Protein AF-A0A3L8C1H1-F1 (afdb_monomer)

Foldseek 3Di:
DFWDKDWDAQDDDPNDTQRIAIFTADPVRHGQPLLNVVSVVCSVPQKFWDWDFDDDPVRPDTDIDTDIDHHDPVLSVLLSVLLRVVQRVQVVCCVPPVDHHSSPVQVDALVRVQCCLQPVVLVVDLAPVSSVSSQVSVQRSQSVCVVVVNHPHRPHDHDPVSSVSSVVSHPPDPPDDDDDPVVVVVVD

Sequence (188 aa):
MAAHVKKLSNFKYNGHLFTTLWVILDESRSPPILPLLYTSFLSRYGVVYESKELSISDGRNRIHSLEARDISDSTIRAYVYNLSKFLNYLEECKKNHNTVGMHSSSTCSEQFVNRYLNTVLANELDSSTSLEAHCAALSAYFNWLEYMEITPKLNLRIYRTTRQLMFSKSQKQHYIQYVSRYWRLELL

pLDDT: mean 87.89, std 11.78, range [48.75, 97.62]

Solvent-accessible surface area (backbone atoms only — not comparable to full-atom values): 10937 Å² total; per-residue (Å²): 141,64,56,44,81,43,83,38,69,69,41,73,56,98,91,44,77,31,69,58,36,60,40,54,19,41,87,86,68,48,56,32,62,67,64,44,52,49,34,50,47,36,53,74,67,32,51,43,35,44,84,43,80,45,81,46,94,81,79,78,60,76,47,79,45,76,44,81,40,81,54,51,73,70,52,51,51,51,29,52,54,41,42,45,55,53,37,31,50,28,40,52,43,20,74,76,67,74,47,71,33,45,76,47,59,78,76,62,48,52,68,56,56,35,43,42,54,48,52,54,49,54,66,76,48,66,46,56,70,58,54,51,50,37,50,51,26,48,41,30,53,44,38,43,33,30,75,70,72,74,36,78,81,58,87,72,65,81,45,71,69,42,52,51,52,31,54,75,59,34,81,72,77,79,80,78,81,76,80,52,79,71,66,63,66,76,78,113

Radius of gyration: 20.1 Å; Cα contacts (8 Å, |Δi|>4): 249; chains: 1; bounding box: 46×46×67 Å

Secondary structure (DSSP, 8-state):
---EEEEEEEEEETTEEEEEEEEEE-TTSPPPHHHHHHHHHHHHH-EEEEEEEEE-TTSS-EEEEEEEEE--HHHHHHHHHHHHHHHHHHHHHHHHH----GGGGGG--HHHHHHIIIIIIHHH-S-HHHHHHHHHHHHHHHHHHHHTTSS--------HHHHHHHHHH--------PPPTTTTSS--

Mean predicted aligned error: 7.77 Å

Nearest PDB structures (foldseek):
  5fdo-assembly4_D  TM=3.150E-01  e=4.592E+00  Homo sapiens
  8dh1-assembly2_E  TM=2.876E-01  e=4.329E+00  Escherichia phage T7
  6zoj-assembly1_V  TM=3.206E-01  e=7.808E+00  Homo sapiens
  8dh5-assembly2_E  TM=2.374E-01  e=5.814E+00  Escherichia phage T7

Structure (mmCIF, N/CA/C/O backbone):
data_AF-A0A3L8C1H1-F1
#
_entry.id   AF-A0A3L8C1H1-F1
#
loop_
_atom_site.group_PDB
_atom_site.id
_atom_site.type_symbol
_atom_site.label_atom_id
_atom_site.label_alt_id
_atom_site.label_comp_id
_atom_site.label_asym_id
_atom_site.label_entity_id
_atom_site.label_seq_id
_atom_site.pdbx_PDB_ins_code
_atom_site.Cartn_x
_atom_site.Cartn_y
_atom_site.Cartn_z
_atom_site.occupancy
_atom_site.B_iso_or_equiv
_atom_site.auth_seq_id
_atom_site.auth_comp_id
_atom_site.auth_asym_id
_atom_site.auth_atom_id
_atom_site.pdbx_PDB_model_num
ATOM 1 N N . MET A 1 1 ? 5.185 11.194 -15.457 1.00 52.53 1 MET A N 1
ATOM 2 C CA . MET A 1 1 ? 3.734 11.408 -15.670 1.00 52.53 1 MET A CA 1
ATOM 3 C C . MET A 1 1 ? 3.027 10.320 -14.874 1.00 52.53 1 MET A C 1
ATOM 5 O O . MET A 1 1 ? 3.543 9.209 -14.836 1.00 52.53 1 MET A O 1
ATOM 9 N N . ALA A 1 2 ? 2.032 10.701 -14.072 1.00 70.81 2 ALA A N 1
ATOM 10 C CA . ALA A 1 2 ? 1.639 9.976 -12.860 1.00 70.81 2 ALA A CA 1
ATOM 11 C C . ALA A 1 2 ? 0.171 9.533 -12.921 1.00 70.81 2 ALA A C 1
ATOM 13 O O . ALA A 1 2 ? -0.655 10.219 -13.514 1.00 70.81 2 ALA A O 1
ATOM 14 N N . ALA A 1 3 ? -0.152 8.412 -12.282 1.00 80.12 3 ALA A N 1
ATOM 15 C CA . ALA A 1 3 ? -1.516 7.985 -12.023 1.00 80.12 3 ALA A CA 1
ATOM 16 C C . ALA A 1 3 ? -2.280 9.046 -11.224 1.00 80.12 3 ALA A C 1
ATOM 18 O O . ALA A 1 3 ? -1.745 9.713 -10.330 1.00 80.12 3 ALA A O 1
ATOM 19 N N . HIS A 1 4 ? -3.566 9.157 -11.530 1.00 89.69 4 HIS A N 1
ATOM 20 C CA . HIS A 1 4 ? -4.468 10.131 -10.944 1.00 89.69 4 HIS A CA 1
ATOM 21 C C . HIS A 1 4 ? -5.554 9.431 -10.134 1.00 89.69 4 HIS A C 1
ATOM 23 O O . HIS A 1 4 ? -6.246 8.544 -10.631 1.00 89.69 4 HIS A O 1
ATOM 29 N N . VAL A 1 5 ? -5.742 9.864 -8.888 1.00 94.44 5 VAL A N 1
ATOM 30 C CA . VAL A 1 5 ? -6.852 9.399 -8.052 1.00 94.44 5 VAL A CA 1
ATOM 31 C C . VAL A 1 5 ? -8.065 10.295 -8.292 1.00 94.44 5 VAL A C 1
ATOM 33 O O . VAL A 1 5 ? -8.015 11.501 -8.048 1.00 94.44 5 VAL A O 1
ATOM 36 N N . LYS A 1 6 ? -9.171 9.706 -8.745 1.00 95.12 6 LYS A N 1
ATOM 37 C CA . LYS A 1 6 ? -10.449 10.383 -8.976 1.00 95.12 6 LYS A CA 1
ATOM 38 C C . LYS A 1 6 ? -11.487 9.911 -7.962 1.00 95.12 6 LYS A C 1
ATOM 40 O O . LYS A 1 6 ? -11.743 8.717 -7.838 1.00 95.12 6 LYS A O 1
ATOM 45 N N . LYS A 1 7 ? -12.119 10.860 -7.267 1.00 95.62 7 LYS A N 1
ATOM 46 C CA . LYS A 1 7 ? -13.292 10.596 -6.425 1.00 95.62 7 LYS A CA 1
ATOM 47 C C . LYS A 1 7 ? -14.551 10.588 -7.291 1.00 95.62 7 LYS A C 1
ATOM 49 O O . LYS A 1 7 ? -14.799 11.545 -8.021 1.00 95.62 7 LYS A O 1
ATOM 54 N N . LEU A 1 8 ? -15.350 9.539 -7.176 1.00 94.25 8 LEU A N 1
ATOM 55 C CA . LEU A 1 8 ? -16.690 9.436 -7.737 1.00 94.25 8 LEU A CA 1
ATOM 56 C C . LEU A 1 8 ? -17.687 9.414 -6.575 1.00 94.25 8 LEU A C 1
ATOM 58 O O . LEU A 1 8 ? -17.605 8.554 -5.700 1.00 94.25 8 LEU A O 1
ATOM 62 N N . SER A 1 9 ? -18.602 10.377 -6.553 1.00 93.06 9 SER A N 1
ATOM 63 C CA . SER A 1 9 ? -19.649 10.477 -5.530 1.00 93.06 9 SER A CA 1
ATOM 64 C C . SER A 1 9 ? -20.968 9.963 -6.097 1.00 93.06 9 SER A C 1
ATOM 66 O O . SER A 1 9 ? -21.298 10.294 -7.235 1.00 93.06 9 SER A O 1
ATOM 68 N N . ASN A 1 10 ? -21.729 9.205 -5.305 1.00 91.50 10 ASN A N 1
ATOM 69 C CA . ASN A 1 10 ? -23.042 8.663 -5.686 1.00 91.50 10 ASN A CA 1
ATOM 70 C C . ASN A 1 10 ? -23.023 7.905 -7.026 1.00 91.50 10 ASN A C 1
ATOM 72 O O . ASN A 1 10 ? -23.915 8.049 -7.863 1.00 91.50 10 ASN A O 1
ATOM 76 N N . PHE A 1 11 ? -21.975 7.113 -7.250 1.00 92.38 11 PHE A N 1
ATOM 77 C CA . PHE A 1 11 ? -21.801 6.361 -8.485 1.00 92.38 11 PHE A CA 1
ATOM 78 C C . PHE A 1 11 ? -22.700 5.122 -8.482 1.00 92.38 11 PHE A C 1
ATOM 80 O O . PHE A 1 11 ? -22.672 4.337 -7.536 1.00 92.38 11 PHE A O 1
ATOM 87 N N . LYS A 1 12 ? -23.489 4.934 -9.545 1.00 91.56 12 LYS A N 1
ATOM 88 C CA . LYS A 1 12 ? -24.378 3.779 -9.703 1.00 91.56 12 LYS A CA 1
ATOM 89 C C . LYS A 1 12 ? -23.915 2.909 -10.864 1.00 91.56 12 LYS A C 1
ATOM 91 O O . LYS A 1 12 ? -23.775 3.398 -11.981 1.00 91.56 12 LYS A O 1
ATOM 96 N N . TYR A 1 13 ? -23.735 1.618 -10.610 1.00 88.94 13 TYR A N 1
ATOM 97 C CA . TYR A 1 13 ? -23.360 0.640 -11.630 1.00 88.94 13 TYR A CA 1
ATOM 98 C C . TYR A 1 13 ? -24.028 -0.705 -11.353 1.00 88.94 13 TYR A C 1
ATOM 100 O O . TYR A 1 13 ? -23.982 -1.188 -10.225 1.00 88.94 13 TYR A O 1
ATOM 108 N N . ASN A 1 14 ? -24.674 -1.293 -12.365 1.00 88.12 14 ASN A N 1
ATOM 109 C CA . ASN A 1 14 ? -25.382 -2.580 -12.273 1.00 88.12 14 ASN A CA 1
ATOM 110 C C . ASN A 1 14 ? -26.266 -2.724 -11.017 1.00 88.12 14 ASN A C 1
ATOM 112 O O . ASN A 1 14 ? -26.252 -3.745 -10.340 1.00 88.12 14 ASN A O 1
ATOM 116 N N . GLY A 1 15 ? -27.013 -1.671 -10.669 1.00 87.38 15 GLY A N 1
ATOM 117 C CA . GLY A 1 15 ? -27.903 -1.664 -9.499 1.00 87.38 15 GLY A CA 1
ATOM 118 C C . GLY A 1 15 ? -27.217 -1.418 -8.149 1.00 87.38 15 GLY A C 1
ATOM 119 O O . GLY A 1 15 ? -27.911 -1.179 -7.166 1.00 87.38 15 GLY A O 1
ATOM 120 N N . HIS A 1 16 ? -25.886 -1.385 -8.091 1.00 87.19 16 HIS A N 1
ATOM 121 C CA . HIS A 1 16 ? -25.132 -1.040 -6.889 1.00 87.19 16 HIS A CA 1
ATOM 122 C C . HIS A 1 16 ? -24.884 0.465 -6.800 1.00 87.19 16 HIS A C 1
ATOM 124 O O . HIS A 1 16 ? -24.525 1.098 -7.795 1.00 87.19 16 HIS A O 1
ATOM 130 N N . LEU A 1 17 ? -25.065 1.025 -5.603 1.00 90.06 17 LEU A N 1
ATOM 131 C CA . LEU A 1 17 ? -24.754 2.415 -5.288 1.00 90.06 17 LEU A CA 1
A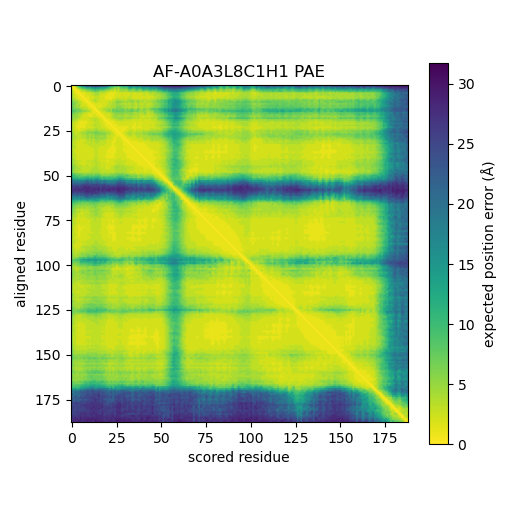TOM 132 C C . LEU A 1 17 ? -23.469 2.474 -4.463 1.00 90.06 17 LEU A C 1
ATOM 134 O O . LEU A 1 17 ? -23.391 1.887 -3.389 1.00 90.06 17 LEU A O 1
ATOM 138 N N . PHE A 1 18 ? -22.501 3.239 -4.949 1.00 90.19 18 PHE A N 1
ATOM 139 C CA . PHE A 1 18 ? -21.293 3.595 -4.225 1.00 90.19 18 PHE A CA 1
ATOM 140 C C . PHE A 1 18 ? -21.413 5.051 -3.779 1.00 90.19 18 PHE A C 1
ATOM 142 O O . PHE A 1 18 ? -21.386 5.969 -4.605 1.00 90.19 18 PHE A O 1
ATOM 149 N N . THR A 1 19 ? -21.555 5.275 -2.472 1.00 88.94 19 THR A N 1
ATOM 150 C CA . THR A 1 19 ? -21.630 6.628 -1.889 1.00 88.94 19 THR A CA 1
ATOM 151 C C . THR A 1 19 ? -20.362 7.418 -2.209 1.00 88.94 19 THR A C 1
ATOM 153 O O . THR A 1 19 ? -20.429 8.548 -2.693 1.00 88.94 19 THR A O 1
ATOM 156 N N . THR A 1 20 ? -19.200 6.794 -2.012 1.00 93.12 20 THR A N 1
ATOM 157 C CA . THR A 1 20 ? -17.892 7.304 -2.422 1.00 93.12 20 THR A CA 1
ATOM 158 C C . THR A 1 20 ? -17.039 6.168 -2.971 1.00 93.12 20 THR A C 1
ATOM 160 O O . THR A 1 20 ? -16.668 5.260 -2.233 1.00 93.12 20 THR A O 1
ATOM 163 N N . LEU A 1 21 ? -16.662 6.264 -4.244 1.00 94.75 21 LEU A N 1
ATOM 164 C CA . LEU A 1 21 ? -15.716 5.363 -4.897 1.00 94.75 21 LEU A CA 1
ATOM 165 C C . LEU A 1 21 ? -14.468 6.143 -5.310 1.00 94.75 21 LEU A C 1
ATOM 167 O O . LEU A 1 21 ? -14.554 7.157 -6.003 1.00 94.75 21 LEU A O 1
ATOM 171 N N . TRP A 1 22 ? -13.298 5.665 -4.902 1.00 95.56 22 TRP A N 1
ATOM 172 C CA . TRP A 1 22 ? -12.021 6.220 -5.340 1.00 95.56 22 TRP A CA 1
ATOM 173 C C . TRP A 1 22 ? -11.438 5.339 -6.443 1.00 95.56 22 TRP A C 1
ATOM 175 O O . TRP A 1 22 ? -11.285 4.132 -6.267 1.00 95.56 22 TRP A O 1
ATOM 185 N N . VAL A 1 23 ? -11.109 5.941 -7.581 1.00 95.62 23 VAL A N 1
ATOM 186 C CA . VAL A 1 23 ? -10.579 5.239 -8.754 1.00 95.62 23 VAL A CA 1
ATOM 187 C C . VAL A 1 23 ? -9.176 5.740 -9.047 1.00 95.62 23 VAL A C 1
ATOM 189 O O . VAL A 1 23 ? -8.954 6.948 -9.099 1.00 95.62 23 VAL A O 1
ATOM 192 N N . ILE A 1 24 ? -8.237 4.819 -9.252 1.00 96.19 24 ILE A N 1
ATOM 193 C CA . ILE A 1 24 ? -6.880 5.135 -9.702 1.00 96.19 24 ILE A CA 1
ATOM 194 C C . ILE A 1 24 ? -6.853 4.974 -11.221 1.00 96.19 24 ILE A C 1
ATOM 196 O O . ILE A 1 24 ? -7.227 3.921 -11.729 1.00 96.19 24 ILE A O 1
ATOM 200 N N . LEU A 1 25 ? -6.451 6.021 -11.933 1.00 95.00 25 LEU A N 1
ATOM 201 C CA . LEU A 1 25 ? -6.414 6.075 -13.392 1.00 95.00 25 LEU A CA 1
ATOM 202 C C . LEU A 1 25 ? -4.978 6.232 -13.874 1.00 95.00 25 LEU A C 1
ATOM 204 O O . LEU A 1 25 ? -4.217 6.998 -13.283 1.00 95.00 25 LEU A O 1
ATOM 208 N N . ASP A 1 26 ? -4.634 5.556 -14.963 1.00 91.44 26 ASP A N 1
ATOM 209 C CA . ASP A 1 26 ? -3.385 5.786 -15.677 1.00 91.44 26 ASP A CA 1
ATOM 210 C C . ASP A 1 26 ? -3.424 7.074 -16.526 1.00 91.44 26 ASP A C 1
ATOM 212 O O . ASP A 1 26 ? -4.389 7.847 -16.515 1.00 91.44 26 ASP A O 1
ATOM 216 N N . GLU A 1 27 ? -2.357 7.308 -17.291 1.00 87.19 27 GLU A N 1
ATOM 217 C CA . GLU A 1 27 ? -2.228 8.462 -18.191 1.00 87.19 27 GLU A CA 1
ATOM 218 C C . GLU A 1 27 ? -3.286 8.481 -19.304 1.00 87.19 27 GLU A C 1
ATOM 220 O O . GLU A 1 27 ? -3.724 9.550 -19.727 1.00 87.19 27 GLU A O 1
ATOM 225 N N . SER A 1 28 ? -3.745 7.306 -19.737 1.00 88.88 28 SER A N 1
ATOM 226 C CA . SER A 1 28 ? -4.798 7.142 -20.744 1.00 88.88 28 SER A CA 1
ATOM 227 C C . SER A 1 28 ? -6.204 7.221 -20.138 1.00 88.88 28 SER A C 1
ATOM 229 O O . SER A 1 28 ? -7.189 6.949 -20.823 1.00 88.88 28 SER A O 1
ATOM 231 N N . ARG A 1 29 ? -6.321 7.605 -18.857 1.00 89.12 29 ARG A N 1
ATOM 232 C CA . ARG A 1 29 ? -7.567 7.599 -18.074 1.00 89.12 29 ARG A CA 1
ATOM 233 C C . ARG A 1 29 ? -8.203 6.209 -17.970 1.00 89.12 29 ARG A C 1
ATOM 235 O O . ARG A 1 29 ? -9.409 6.102 -17.747 1.00 89.12 29 ARG A O 1
ATOM 242 N N . SER A 1 30 ? -7.395 5.163 -18.102 1.00 91.44 30 SER A N 1
ATOM 243 C CA . SER A 1 30 ? -7.796 3.775 -17.938 1.00 91.44 30 SER A CA 1
ATOM 244 C C . SER A 1 30 ? -7.435 3.297 -16.529 1.00 91.44 30 SER A C 1
ATOM 246 O O . SER A 1 30 ? -6.290 3.455 -16.094 1.00 91.44 30 SER A O 1
ATOM 248 N N . PRO A 1 31 ? -8.386 2.746 -15.761 1.00 93.50 31 PRO A N 1
ATOM 249 C CA . PRO A 1 31 ? -8.080 2.183 -14.457 1.00 93.50 31 PRO A CA 1
ATOM 250 C C . PRO A 1 31 ? -7.403 0.807 -14.584 1.00 93.50 31 PRO A C 1
ATOM 252 O O . PRO A 1 31 ? -7.913 -0.057 -15.302 1.00 93.50 31 PRO A O 1
ATOM 255 N N . PRO A 1 32 ? -6.318 0.539 -13.837 1.00 93.88 32 PRO A N 1
ATOM 256 C CA . PRO A 1 32 ? -5.806 -0.817 -13.675 1.00 93.88 32 PRO A CA 1
ATOM 257 C C . PRO A 1 32 ? -6.857 -1.724 -13.033 1.00 93.88 32 PRO A C 1
ATOM 259 O O . PRO A 1 32 ? -7.411 -1.389 -11.985 1.00 93.88 32 PRO A O 1
ATOM 262 N N . ILE A 1 33 ? -7.113 -2.885 -13.642 1.00 94.75 33 ILE A N 1
ATOM 263 C CA . ILE A 1 33 ? -8.245 -3.754 -13.278 1.00 94.75 33 ILE A CA 1
ATOM 264 C C . ILE A 1 33 ? -8.171 -4.202 -11.813 1.00 94.75 33 ILE A C 1
ATOM 266 O O . ILE A 1 33 ? -9.137 -4.033 -11.075 1.00 94.75 33 ILE A O 1
ATOM 270 N N . LEU A 1 34 ? -7.032 -4.739 -11.366 1.00 95.94 34 LEU A N 1
ATOM 271 C CA . LEU A 1 34 ? -6.899 -5.258 -9.998 1.00 95.94 34 LEU A CA 1
ATOM 272 C C . LEU A 1 34 ? -6.995 -4.152 -8.932 1.00 95.94 34 LEU A C 1
ATOM 274 O O . LEU A 1 34 ? -7.805 -4.295 -8.015 1.00 95.94 34 LEU A O 1
ATOM 278 N N . PRO A 1 35 ? -6.288 -3.011 -9.061 1.00 96.50 35 PRO A N 1
ATOM 279 C CA . PRO A 1 35 ? -6.526 -1.855 -8.204 1.00 96.50 35 PRO A CA 1
ATOM 280 C C . PRO A 1 35 ? -7.976 -1.362 -8.212 1.00 96.50 35 PRO A C 1
ATOM 282 O O . PRO A 1 35 ? -8.495 -1.042 -7.149 1.00 96.50 35 PRO A O 1
ATOM 285 N N . LEU A 1 36 ? -8.656 -1.327 -9.364 1.00 95.88 36 LEU A N 1
ATOM 286 C CA . LEU A 1 36 ? -10.063 -0.919 -9.445 1.00 95.88 36 LEU A CA 1
ATOM 287 C C . LEU A 1 36 ? -10.987 -1.876 -8.687 1.00 95.88 36 LEU A C 1
ATOM 289 O O . LEU A 1 36 ? -11.886 -1.430 -7.972 1.00 95.88 36 LEU A O 1
ATOM 293 N N . LEU A 1 37 ? -10.781 -3.184 -8.842 1.00 96.31 37 LEU A N 1
ATOM 294 C CA . LEU A 1 37 ? -11.541 -4.198 -8.117 1.00 96.31 37 LEU A CA 1
ATOM 295 C C . LEU A 1 37 ? -11.312 -4.068 -6.610 1.00 96.31 37 LEU A C 1
ATOM 297 O O . LEU A 1 37 ? -12.278 -4.081 -5.848 1.00 96.31 37 LEU A O 1
ATOM 301 N N . TYR A 1 38 ? -10.067 -3.844 -6.190 1.00 97.12 38 TYR A N 1
ATOM 302 C CA . TYR A 1 38 ? -9.731 -3.598 -4.793 1.00 97.12 38 TYR A CA 1
ATOM 303 C C . TYR A 1 38 ? -10.404 -2.335 -4.244 1.00 97.12 38 TYR A C 1
ATOM 305 O O . TYR A 1 38 ? -11.063 -2.393 -3.208 1.00 97.12 38 TYR A O 1
ATOM 313 N N . THR A 1 39 ? -10.312 -1.188 -4.927 1.00 96.31 39 THR A N 1
ATOM 314 C CA . THR A 1 39 ? -10.943 0.043 -4.422 1.00 96.31 39 THR A CA 1
ATOM 315 C C . THR A 1 39 ? -12.469 -0.040 -4.420 1.00 96.31 39 THR A C 1
ATOM 317 O O . THR A 1 39 ? -13.110 0.524 -3.531 1.00 96.31 39 THR A O 1
ATOM 320 N N . SER A 1 40 ? -13.056 -0.788 -5.358 1.00 95.31 40 SER A N 1
ATOM 321 C CA . SER A 1 40 ? -14.490 -1.095 -5.375 1.00 95.31 40 SER A CA 1
ATOM 322 C C . SER A 1 40 ? -14.889 -2.005 -4.213 1.00 95.31 40 SER A C 1
ATOM 324 O O . SER A 1 40 ? -15.919 -1.773 -3.582 1.00 95.31 40 SER A O 1
ATOM 326 N N . PHE A 1 41 ? -14.062 -3.004 -3.890 1.00 95.62 41 PHE A N 1
ATOM 327 C CA . PHE A 1 41 ? -14.243 -3.869 -2.725 1.00 95.62 41 PHE A CA 1
ATOM 328 C C . PHE A 1 41 ? -14.196 -3.059 -1.422 1.00 95.62 41 PHE A C 1
ATOM 330 O O . PHE A 1 41 ? -15.129 -3.143 -0.625 1.00 95.62 41 PHE A O 1
ATOM 337 N N . LEU A 1 42 ? -13.182 -2.203 -1.248 1.00 95.25 42 LEU A N 1
ATOM 338 C CA . LEU A 1 42 ? -13.074 -1.315 -0.086 1.00 95.25 42 LEU A CA 1
ATOM 339 C C . LEU A 1 42 ? -14.292 -0.401 0.052 1.00 95.25 42 LEU A C 1
ATOM 341 O O . LEU A 1 42 ? -14.843 -0.271 1.137 1.00 95.25 42 LEU A O 1
ATOM 345 N N . SER A 1 43 ? -14.721 0.221 -1.048 1.00 93.31 43 SER A N 1
ATOM 346 C CA . SER A 1 43 ? -15.869 1.135 -1.064 1.00 93.31 43 SER A CA 1
ATOM 347 C C . SER A 1 43 ? -17.186 0.432 -0.717 1.00 93.31 43 SER A C 1
ATOM 349 O O . SER A 1 43 ? -18.066 1.036 -0.110 1.00 93.31 43 SER A O 1
ATOM 351 N N . ARG A 1 44 ? -17.327 -0.844 -1.092 1.00 92.50 44 ARG A N 1
ATOM 352 C CA . ARG A 1 44 ? -18.550 -1.618 -0.863 1.00 92.50 44 ARG A CA 1
ATOM 353 C C . ARG A 1 44 ? -18.635 -2.214 0.537 1.00 92.50 44 ARG A C 1
ATOM 355 O O . ARG A 1 44 ? -19.722 -2.231 1.103 1.00 92.50 44 ARG A O 1
ATOM 362 N N . TYR A 1 45 ? -17.530 -2.752 1.044 1.00 93.81 45 TYR A N 1
ATOM 363 C CA . TYR A 1 45 ? -17.535 -3.538 2.278 1.00 93.81 45 TYR A CA 1
ATOM 364 C C . TYR A 1 45 ? -16.870 -2.827 3.453 1.00 93.81 45 TYR A C 1
ATOM 366 O O . TYR A 1 45 ? -17.200 -3.136 4.587 1.00 93.81 45 TYR A O 1
ATOM 374 N N . GLY A 1 46 ? -15.949 -1.891 3.210 1.00 94.31 46 GLY A N 1
ATOM 375 C CA . GLY A 1 46 ? -15.207 -1.229 4.284 1.00 94.31 46 GLY A CA 1
ATOM 376 C C . GLY A 1 46 ? -14.270 -2.163 5.056 1.00 94.31 46 GLY A C 1
ATOM 377 O O . GLY A 1 46 ? -13.915 -1.860 6.188 1.00 94.31 46 GLY A O 1
ATOM 378 N N . VAL A 1 47 ? -13.860 -3.285 4.456 1.00 95.56 47 VAL A N 1
ATOM 379 C CA . VAL A 1 47 ? -13.080 -4.350 5.105 1.00 95.56 47 VAL A CA 1
ATOM 380 C C . VAL A 1 47 ? -11.719 -4.518 4.433 1.00 95.56 47 VAL A C 1
ATOM 382 O O . VAL A 1 47 ? -11.595 -4.390 3.215 1.00 95.56 47 VAL A O 1
ATOM 385 N N . VAL A 1 48 ? -10.698 -4.853 5.222 1.00 96.06 48 VAL A N 1
ATOM 386 C CA . VAL A 1 48 ? -9.378 -5.307 4.755 1.00 96.06 48 VAL A CA 1
ATOM 387 C C . VAL A 1 48 ? -9.004 -6.634 5.397 1.00 96.06 48 VAL A C 1
ATOM 389 O O . VAL A 1 48 ? -9.495 -6.956 6.474 1.00 96.06 48 VAL A O 1
ATOM 392 N N . TYR A 1 49 ? -8.112 -7.384 4.752 1.00 94.12 49 TYR A N 1
ATOM 393 C CA . TYR A 1 49 ? -7.607 -8.646 5.287 1.00 94.12 49 TYR A CA 1
ATOM 394 C C . TYR A 1 49 ? -6.234 -8.463 5.930 1.00 94.12 49 TYR A C 1
ATOM 396 O O . TYR A 1 49 ? -5.320 -7.891 5.329 1.00 94.12 49 TYR A O 1
ATOM 404 N N . GLU A 1 50 ? -6.078 -8.976 7.146 1.00 90.69 50 GLU A N 1
ATOM 405 C CA . GLU A 1 50 ? -4.805 -9.040 7.860 1.00 90.69 50 GLU A CA 1
ATOM 406 C C . GLU A 1 50 ? -4.369 -10.496 8.029 1.00 90.69 50 GLU A C 1
ATOM 408 O O . GLU A 1 50 ? -5.169 -11.365 8.367 1.00 90.69 50 GLU A O 1
ATOM 413 N N . SER A 1 51 ? -3.084 -10.768 7.800 1.00 85.75 51 SER A N 1
ATOM 414 C CA . SER A 1 51 ? -2.526 -12.099 8.025 1.00 85.75 51 SER A CA 1
ATOM 415 C C . SER A 1 51 ? -2.197 -12.279 9.504 1.00 85.75 51 SER A C 1
ATOM 417 O O . SER A 1 51 ? -1.349 -11.560 10.038 1.00 85.75 51 SER A O 1
ATOM 419 N N . LYS A 1 52 ? -2.827 -13.260 10.155 1.00 83.00 52 LYS A N 1
ATOM 420 C CA . LYS A 1 52 ? -2.470 -13.701 11.507 1.00 83.00 52 LYS A CA 1
ATOM 421 C C . LYS A 1 52 ? -1.805 -15.071 11.474 1.00 83.00 52 LYS A C 1
ATOM 423 O O . LYS A 1 52 ? -2.257 -15.991 10.789 1.00 83.00 52 LYS A O 1
ATOM 428 N N . GLU A 1 53 ? -0.708 -15.193 12.218 1.00 76.75 53 GLU A N 1
ATOM 429 C CA . GLU A 1 53 ? -0.081 -16.481 12.510 1.00 76.75 53 GLU A CA 1
ATOM 430 C C . GLU A 1 53 ? -0.809 -17.121 13.689 1.00 76.75 53 GLU A C 1
ATOM 432 O O . GLU A 1 53 ? -0.779 -16.600 14.803 1.00 76.75 53 GLU A O 1
ATOM 437 N N . LEU A 1 54 ? -1.458 -18.257 13.446 1.00 68.94 54 LEU A N 1
ATOM 438 C CA . LEU A 1 54 ? -1.998 -19.093 14.506 1.00 68.94 54 LEU A CA 1
ATOM 439 C C . LEU A 1 54 ? -0.885 -20.034 14.971 1.00 68.94 54 LEU A C 1
ATOM 441 O O . LEU A 1 54 ? -0.414 -20.893 14.218 1.00 68.94 54 LEU A O 1
ATOM 445 N N . SER A 1 55 ? -0.443 -19.864 16.216 1.00 57.91 55 SER A N 1
ATOM 446 C CA . SER A 1 55 ? 0.444 -20.820 16.873 1.00 57.91 55 SER A CA 1
ATOM 447 C C . SER A 1 55 ? -0.387 -21.994 17.381 1.00 57.91 55 SER A C 1
ATOM 449 O O . SER A 1 55 ? -1.089 -21.871 18.384 1.00 57.91 55 SER A O 1
ATOM 451 N N . ILE A 1 56 ? -0.313 -23.136 16.701 1.00 58.56 56 ILE A N 1
ATOM 452 C CA . ILE A 1 56 ? -0.833 -24.394 17.245 1.00 58.56 56 ILE A CA 1
ATOM 453 C C . ILE A 1 56 ? 0.141 -24.878 18.327 1.00 58.56 56 ILE A C 1
ATOM 455 O O . ILE A 1 56 ? 1.359 -24.802 18.144 1.00 58.56 56 ILE A O 1
ATOM 459 N N . SER A 1 57 ? -0.390 -25.378 19.447 1.00 58.34 57 SER A N 1
ATOM 460 C CA . SER A 1 57 ? 0.378 -25.786 20.636 1.00 58.34 57 SER A CA 1
ATOM 461 C C . SER A 1 57 ? 1.448 -26.860 20.382 1.00 58.34 57 SER A C 1
ATOM 463 O O . SER A 1 57 ? 2.329 -27.024 21.216 1.00 58.34 57 SER A O 1
ATOM 465 N N . ASP A 1 58 ? 1.426 -27.537 19.228 1.00 57.06 58 ASP A N 1
ATOM 466 C CA . ASP A 1 58 ? 2.399 -28.570 18.832 1.00 57.06 58 ASP A CA 1
ATOM 467 C C . ASP A 1 58 ? 3.632 -28.049 18.067 1.00 57.06 58 ASP A C 1
ATOM 469 O O . ASP A 1 58 ? 4.443 -28.821 17.552 1.00 57.06 58 ASP A O 1
ATOM 473 N N . GLY A 1 59 ? 3.828 -26.729 17.996 1.00 53.59 59 GLY A N 1
ATOM 474 C CA . GLY A 1 59 ? 5.133 -26.103 17.736 1.00 53.59 59 GLY A CA 1
ATOM 475 C C . GLY A 1 59 ? 5.746 -26.271 16.336 1.00 53.59 59 GLY A C 1
ATOM 476 O O . GLY A 1 59 ? 6.731 -25.597 16.040 1.00 53.59 59 GLY A O 1
ATOM 477 N N . ARG A 1 60 ? 5.191 -27.117 15.456 1.00 55.94 60 ARG A N 1
ATOM 478 C CA . ARG A 1 60 ? 5.766 -27.398 14.122 1.00 55.94 60 ARG A CA 1
ATOM 479 C C . ARG A 1 60 ? 4.982 -26.837 12.937 1.00 55.94 60 ARG A C 1
ATOM 481 O O . ARG A 1 60 ? 5.602 -26.561 11.916 1.00 55.94 60 ARG A O 1
ATOM 488 N N . ASN A 1 61 ? 3.680 -26.582 13.077 1.00 48.75 61 ASN A N 1
ATOM 489 C CA . ASN A 1 61 ? 2.855 -26.039 11.993 1.00 48.75 61 ASN A CA 1
ATOM 490 C C . ASN A 1 61 ? 2.327 -24.647 12.356 1.00 48.75 61 ASN A C 1
ATOM 492 O O . ASN A 1 61 ? 1.532 -24.495 13.283 1.00 48.75 61 ASN A O 1
ATOM 496 N N . ARG A 1 62 ? 2.771 -23.628 11.612 1.00 56.19 62 ARG A N 1
ATOM 497 C CA . ARG A 1 62 ? 2.187 -22.282 11.642 1.00 56.19 62 ARG A CA 1
ATOM 498 C C . ARG A 1 62 ? 1.100 -22.232 10.578 1.00 56.19 62 ARG A C 1
ATOM 500 O O . ARG A 1 62 ? 1.410 -22.354 9.396 1.00 56.19 62 ARG A O 1
ATOM 507 N N . ILE A 1 63 ? -0.156 -22.086 10.989 1.00 63.53 63 ILE A N 1
ATOM 508 C CA . ILE A 1 63 ? -1.251 -21.846 10.045 1.00 63.53 63 ILE A CA 1
ATOM 509 C C . ILE A 1 63 ? -1.396 -20.336 9.887 1.00 63.53 63 ILE A C 1
ATOM 511 O O . ILE A 1 63 ? -1.495 -19.603 10.872 1.00 63.53 63 ILE A O 1
ATOM 515 N N . HIS A 1 64 ? -1.385 -19.872 8.642 1.00 69.38 64 HIS A N 1
ATOM 516 C CA . HIS A 1 64 ? -1.722 -18.495 8.315 1.00 69.38 64 HIS A CA 1
ATOM 517 C C . HIS A 1 64 ? -3.223 -18.407 8.062 1.00 69.38 64 HIS A C 1
ATOM 519 O O . HIS A 1 64 ? -3.766 -19.184 7.280 1.00 69.38 64 HIS A O 1
ATOM 525 N N . SER A 1 65 ? -3.883 -17.466 8.728 1.00 82.56 65 SER A N 1
ATOM 526 C CA . SER A 1 65 ? -5.281 -17.134 8.459 1.00 82.56 65 SER A CA 1
ATOM 527 C C . SER A 1 65 ? -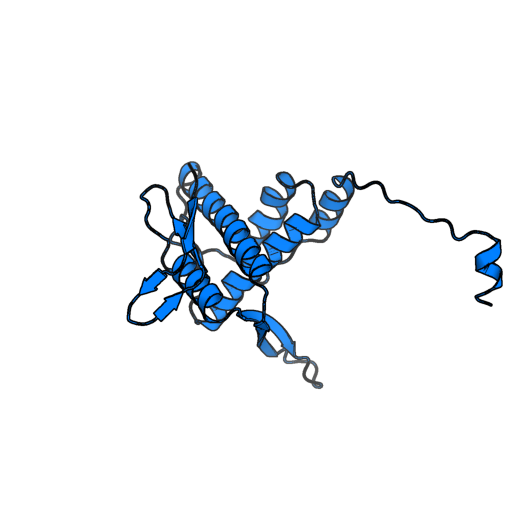5.385 -15.669 8.053 1.00 82.56 65 SER A C 1
ATOM 529 O O . SER A 1 65 ? -4.658 -14.820 8.578 1.00 82.56 65 SER A O 1
ATOM 531 N N . LEU A 1 66 ? -6.245 -15.390 7.073 1.00 88.19 66 LEU A N 1
ATOM 532 C CA . LEU A 1 66 ? -6.617 -14.033 6.697 1.00 88.19 66 LEU A CA 1
ATOM 533 C C . LEU A 1 66 ? -7.873 -13.661 7.472 1.00 88.19 66 LEU A C 1
ATOM 535 O O . LEU A 1 66 ? -8.930 -14.260 7.283 1.00 88.19 66 LEU A O 1
ATOM 539 N N . GLU A 1 67 ? -7.750 -12.671 8.345 1.00 91.69 67 GLU A N 1
ATOM 540 C CA . GLU A 1 67 ? -8.867 -12.168 9.130 1.00 91.69 67 GLU A CA 1
ATOM 541 C C . GLU A 1 67 ? -9.365 -10.846 8.555 1.00 91.69 67 GLU A C 1
ATOM 543 O O . GLU A 1 67 ? -8.584 -9.937 8.266 1.00 91.69 67 GLU A O 1
ATOM 548 N N . ALA A 1 68 ? -10.682 -10.753 8.389 1.00 93.50 68 ALA A N 1
ATOM 549 C CA . ALA A 1 68 ? -11.354 -9.532 7.983 1.00 93.50 68 ALA A CA 1
ATOM 550 C C . ALA A 1 68 ? -11.350 -8.513 9.132 1.00 93.50 68 ALA A C 1
ATOM 552 O O . ALA A 1 68 ? -11.673 -8.845 10.273 1.00 93.50 68 ALA A O 1
ATOM 553 N N . ARG A 1 69 ? -11.024 -7.261 8.815 1.00 95.06 69 ARG A N 1
ATOM 554 C CA . ARG A 1 69 ? -11.061 -6.131 9.742 1.00 95.06 69 ARG A CA 1
ATOM 555 C C . ARG A 1 69 ? -11.729 -4.925 9.096 1.00 95.06 69 ARG A C 1
ATOM 557 O O . ARG A 1 69 ? -11.317 -4.503 8.014 1.00 95.06 69 ARG A O 1
ATOM 564 N N . ASP A 1 70 ? -12.685 -4.329 9.797 1.00 96.06 70 ASP A N 1
ATOM 565 C CA . ASP A 1 70 ? -13.326 -3.084 9.375 1.00 96.06 70 ASP A CA 1
ATOM 566 C C . ASP A 1 70 ? -12.354 -1.898 9.411 1.00 96.06 70 ASP A C 1
ATOM 568 O O . ASP A 1 70 ? -11.472 -1.794 10.272 1.00 96.06 70 ASP A O 1
ATOM 572 N N . ILE A 1 71 ? -12.521 -0.977 8.465 1.00 95.75 71 ILE A N 1
ATOM 573 C CA . ILE A 1 71 ? -11.751 0.259 8.368 1.00 95.75 71 ILE A CA 1
ATOM 574 C C . ILE A 1 71 ? -12.655 1.463 8.102 1.00 95.75 71 ILE A C 1
ATOM 576 O O . ILE A 1 71 ? -13.714 1.364 7.494 1.00 95.75 71 ILE A O 1
ATOM 580 N N . SER A 1 72 ? -12.207 2.637 8.550 1.00 95.56 72 SER A N 1
ATOM 581 C CA . SER A 1 72 ? -12.943 3.889 8.347 1.00 95.56 72 SER A CA 1
ATOM 582 C C . SER A 1 72 ? -12.781 4.442 6.927 1.00 95.56 72 SER A C 1
ATOM 584 O O . SER A 1 72 ? -11.766 4.201 6.270 1.00 95.56 72 SER A O 1
ATOM 586 N N . ASP A 1 73 ? -13.694 5.317 6.499 1.00 93.62 73 ASP A N 1
ATOM 587 C CA . ASP A 1 73 ? -13.593 6.048 5.224 1.00 93.62 73 ASP A CA 1
ATOM 588 C C . ASP A 1 73 ? -12.281 6.830 5.074 1.00 93.62 73 ASP A C 1
ATOM 590 O O . ASP A 1 73 ? -11.716 6.941 3.980 1.00 93.62 73 ASP A O 1
ATOM 594 N N . SER A 1 74 ? -11.765 7.368 6.184 1.00 94.94 74 SER A N 1
ATOM 595 C CA . SER A 1 74 ? -10.482 8.075 6.186 1.00 94.94 74 SER A CA 1
ATOM 596 C C . SER A 1 74 ? -9.314 7.125 5.901 1.00 94.94 74 SER A C 1
ATOM 598 O O . SER A 1 74 ? -8.412 7.466 5.132 1.00 94.94 74 SER A O 1
ATOM 600 N N . THR A 1 75 ? -9.377 5.905 6.440 1.00 95.81 75 THR A N 1
ATOM 601 C CA . THR A 1 75 ? -8.421 4.825 6.185 1.00 95.81 75 THR A CA 1
ATOM 602 C C . THR A 1 75 ? -8.519 4.332 4.745 1.00 95.81 75 THR A C 1
ATOM 604 O O . THR A 1 75 ? -7.485 4.194 4.098 1.00 95.81 75 THR A O 1
ATOM 607 N N . ILE A 1 76 ? -9.734 4.151 4.208 1.00 96.12 76 ILE A N 1
ATOM 608 C CA . ILE A 1 76 ? -9.956 3.787 2.797 1.00 96.12 76 ILE A CA 1
ATOM 609 C C . ILE A 1 76 ? -9.270 4.809 1.895 1.00 96.12 76 ILE A C 1
ATOM 611 O O . ILE A 1 76 ? -8.469 4.446 1.033 1.00 96.12 76 ILE A O 1
ATOM 615 N N . ARG A 1 77 ? -9.529 6.103 2.124 1.00 96.25 77 ARG A N 1
ATOM 616 C CA . ARG A 1 77 ? -8.888 7.177 1.363 1.00 96.25 77 ARG A CA 1
ATOM 617 C C . ARG A 1 77 ? -7.366 7.072 1.461 1.00 96.25 77 ARG A C 1
ATOM 619 O O . ARG A 1 77 ? -6.704 7.054 0.427 1.00 96.25 77 ARG A O 1
ATOM 626 N N . ALA A 1 78 ? -6.810 6.973 2.668 1.00 96.69 78 ALA A N 1
ATOM 627 C CA . ALA A 1 78 ? -5.366 6.858 2.862 1.00 96.69 78 ALA A CA 1
ATOM 628 C C . ALA A 1 78 ? -4.774 5.659 2.103 1.00 96.69 78 ALA A C 1
ATOM 630 O O . ALA A 1 78 ? -3.763 5.806 1.419 1.00 96.69 78 ALA A O 1
ATOM 631 N N . TYR A 1 79 ? -5.431 4.498 2.147 1.00 97.62 79 TYR A N 1
ATOM 632 C CA . TYR A 1 79 ? -4.970 3.290 1.464 1.00 97.62 79 TYR A CA 1
ATOM 633 C C . TYR A 1 79 ? -4.967 3.457 -0.054 1.00 97.62 79 TYR A C 1
ATOM 635 O O . TYR A 1 79 ? -3.989 3.086 -0.698 1.00 97.62 79 TYR A O 1
ATOM 643 N N . VAL A 1 80 ? -6.000 4.078 -0.627 1.00 97.12 80 VAL A N 1
ATOM 644 C CA . VAL A 1 80 ? -6.064 4.336 -2.073 1.00 97.12 80 VAL A CA 1
ATOM 645 C C . VAL A 1 80 ? -4.962 5.293 -2.525 1.00 97.12 80 VAL A C 1
ATOM 647 O O . VAL A 1 80 ? -4.299 5.027 -3.528 1.00 97.12 80 VAL A O 1
ATOM 650 N N . TYR A 1 81 ? -4.714 6.380 -1.789 1.00 96.69 81 TYR A N 1
ATOM 651 C CA . TYR A 1 81 ? -3.623 7.302 -2.129 1.00 96.69 81 TYR A CA 1
ATOM 652 C C . TYR A 1 81 ? -2.250 6.635 -1.979 1.00 96.69 81 TYR A C 1
ATOM 654 O O . TYR A 1 81 ? -1.412 6.755 -2.875 1.00 96.69 81 TYR A O 1
ATOM 662 N N . ASN A 1 82 ? -2.033 5.869 -0.910 1.00 96.81 82 ASN A N 1
ATOM 663 C CA . ASN A 1 82 ? -0.781 5.147 -0.700 1.00 96.81 82 ASN A CA 1
ATOM 664 C C . ASN A 1 82 ? -0.531 4.089 -1.783 1.00 96.81 82 ASN A C 1
ATOM 666 O O . ASN A 1 82 ? 0.596 3.976 -2.269 1.00 96.81 82 ASN A O 1
ATOM 670 N N . LEU A 1 83 ? -1.577 3.372 -2.208 1.00 97.00 83 LEU A N 1
ATOM 671 C CA . LEU A 1 83 ? -1.521 2.440 -3.332 1.00 97.00 83 LEU A CA 1
ATOM 672 C C . LEU A 1 83 ? -1.216 3.175 -4.642 1.00 97.00 83 LEU A C 1
ATOM 674 O O . LEU A 1 83 ? -0.348 2.743 -5.392 1.00 97.00 83 LEU A O 1
ATOM 678 N N . SER A 1 84 ? -1.859 4.319 -4.898 1.00 96.44 84 SER A N 1
ATOM 679 C CA . SER A 1 84 ? -1.598 5.117 -6.104 1.00 96.44 84 SER A CA 1
ATOM 680 C C . SER A 1 84 ? -0.135 5.561 -6.209 1.00 96.44 84 SER A C 1
ATOM 682 O O . SER A 1 84 ? 0.439 5.504 -7.293 1.00 96.44 84 SER A O 1
ATOM 684 N N . LYS A 1 85 ? 0.512 5.903 -5.083 1.00 95.75 85 LYS A N 1
ATOM 685 C CA . LYS A 1 85 ? 1.942 6.246 -5.056 1.00 95.75 85 LYS A CA 1
ATOM 686 C C . LYS A 1 85 ? 2.830 5.064 -5.460 1.00 95.75 85 LYS A C 1
ATOM 688 O O . LYS A 1 85 ? 3.798 5.251 -6.191 1.00 95.75 85 LYS A O 1
ATOM 693 N N . PHE A 1 86 ? 2.488 3.850 -5.037 1.00 95.94 86 PHE A N 1
ATOM 694 C CA . PHE A 1 86 ? 3.191 2.644 -5.477 1.00 95.94 86 PHE A CA 1
ATOM 695 C C . PHE A 1 86 ? 2.955 2.341 -6.964 1.00 95.94 86 PHE A C 1
ATOM 697 O O . PHE A 1 86 ? 3.896 2.022 -7.684 1.00 95.94 86 PHE A O 1
ATOM 704 N N . LEU A 1 87 ? 1.725 2.500 -7.457 1.00 95.44 87 LEU A N 1
ATOM 705 C CA . LEU A 1 87 ? 1.420 2.318 -8.880 1.00 95.44 87 LEU A CA 1
ATOM 706 C C . LEU A 1 87 ? 2.163 3.334 -9.766 1.00 95.44 87 LEU A C 1
ATOM 708 O O . LEU A 1 87 ? 2.624 2.977 -10.848 1.00 95.44 87 LEU A O 1
ATOM 712 N N . ASN A 1 88 ? 2.358 4.565 -9.285 1.00 94.19 88 ASN A N 1
ATOM 713 C CA . ASN A 1 88 ? 3.207 5.558 -9.951 1.00 94.19 88 ASN A CA 1
ATOM 714 C C . ASN A 1 88 ? 4.651 5.093 -10.058 1.00 94.19 88 ASN A C 1
ATOM 716 O O . ASN A 1 88 ? 5.240 5.167 -11.133 1.00 94.19 88 ASN A O 1
ATOM 720 N N . TYR A 1 89 ? 5.191 4.564 -8.962 1.00 93.81 89 TYR A N 1
ATOM 721 C CA . TYR A 1 89 ? 6.535 4.009 -8.952 1.00 93.81 89 TYR A CA 1
ATOM 722 C C . TYR A 1 89 ? 6.693 2.862 -9.966 1.00 93.81 89 TYR A C 1
ATOM 724 O O . TYR A 1 89 ? 7.700 2.805 -10.667 1.00 93.81 89 TYR A O 1
ATOM 732 N N . LEU A 1 90 ? 5.685 1.993 -10.128 1.00 93.69 90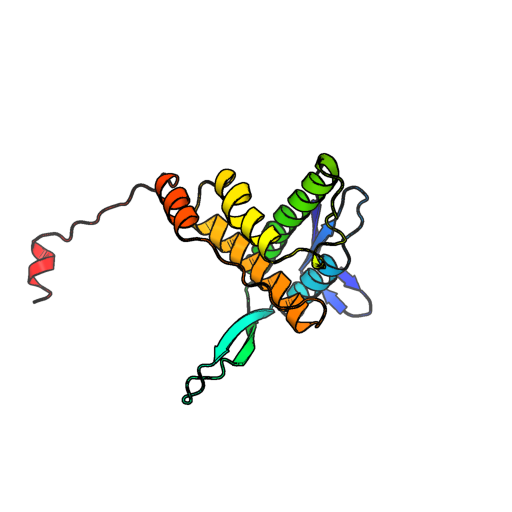 LEU A N 1
ATOM 733 C CA . LEU A 1 90 ? 5.713 0.947 -11.161 1.00 93.69 90 LEU A CA 1
ATOM 734 C C . LEU A 1 90 ? 5.798 1.517 -12.583 1.00 93.69 90 LEU A C 1
ATOM 736 O O . LEU A 1 90 ? 6.564 1.009 -13.401 1.00 93.69 90 LEU A O 1
ATOM 740 N N . GLU A 1 91 ? 5.054 2.580 -12.891 1.00 92.25 91 GLU A N 1
ATOM 741 C CA . GLU A 1 91 ? 5.168 3.233 -14.202 1.00 92.25 91 GLU A CA 1
ATOM 742 C C . GLU A 1 91 ? 6.517 3.928 -14.405 1.00 92.25 91 GLU A C 1
ATOM 744 O O . GLU A 1 91 ? 7.063 3.897 -15.507 1.00 92.25 91 GLU A O 1
ATOM 749 N N . GLU A 1 92 ? 7.094 4.525 -13.363 1.00 91.06 92 GLU A N 1
ATOM 750 C CA . GLU A 1 92 ? 8.447 5.086 -13.435 1.00 91.06 92 GLU A CA 1
ATOM 751 C C . GLU A 1 92 ? 9.492 3.996 -13.690 1.00 91.06 92 GLU A C 1
ATOM 753 O O . GLU A 1 92 ? 10.366 4.155 -14.547 1.00 91.06 92 GLU A O 1
ATOM 758 N N . CYS A 1 93 ? 9.374 2.847 -13.019 1.00 90.44 93 CYS A N 1
ATOM 759 C CA . CYS A 1 93 ? 10.220 1.689 -13.287 1.00 90.44 93 CYS A CA 1
ATOM 760 C C . CYS A 1 93 ? 10.075 1.201 -14.728 1.00 90.44 93 CYS A C 1
ATOM 762 O O . CYS A 1 93 ? 11.091 0.989 -15.389 1.00 90.44 93 CYS A O 1
ATOM 764 N N . LYS A 1 94 ? 8.843 1.095 -15.239 1.00 90.62 94 LYS A N 1
ATOM 765 C CA . LYS A 1 94 ? 8.575 0.717 -16.630 1.00 90.62 94 LYS A CA 1
ATOM 766 C C . LYS A 1 94 ? 9.247 1.667 -17.619 1.00 90.62 94 LYS A C 1
ATOM 768 O O . LYS A 1 94 ? 9.884 1.204 -18.558 1.00 90.62 94 LYS A O 1
ATOM 773 N N . LYS A 1 95 ? 9.160 2.980 -17.391 1.00 88.06 95 LYS A N 1
ATOM 774 C CA . LYS A 1 95 ? 9.788 3.990 -18.260 1.00 88.06 95 LYS A CA 1
ATOM 775 C C . LYS A 1 95 ? 11.313 3.911 -18.251 1.00 88.06 95 LYS A C 1
ATOM 777 O O . LYS A 1 95 ? 11.926 4.034 -19.305 1.00 88.06 95 LYS A O 1
ATOM 782 N N . ASN A 1 96 ? 11.912 3.681 -17.085 1.00 88.81 96 ASN A N 1
ATOM 783 C CA . ASN A 1 96 ? 13.366 3.727 -16.924 1.00 88.81 96 ASN A CA 1
ATOM 784 C C . ASN A 1 96 ? 14.064 2.389 -17.219 1.00 88.81 96 ASN A C 1
ATOM 786 O O . ASN A 1 96 ? 15.215 2.380 -17.641 1.00 88.81 96 ASN A O 1
ATOM 790 N N . HIS A 1 97 ? 13.391 1.261 -16.979 1.00 86.00 97 HIS A N 1
ATOM 791 C CA . HIS A 1 97 ? 13.999 -0.076 -16.991 1.00 86.00 97 HIS A CA 1
ATOM 792 C C . HIS A 1 97 ? 13.237 -1.088 -17.861 1.00 86.00 97 HIS A C 1
ATOM 794 O O . HIS A 1 97 ? 13.566 -2.272 -17.836 1.00 86.00 97 HIS A O 1
ATOM 800 N N . ASN A 1 98 ? 12.216 -0.651 -18.609 1.00 81.75 98 ASN A N 1
ATOM 801 C CA . ASN A 1 98 ? 11.365 -1.505 -19.447 1.00 81.75 98 ASN A CA 1
ATOM 802 C C . ASN A 1 98 ? 10.730 -2.689 -18.684 1.00 81.75 98 ASN A C 1
ATOM 804 O O . ASN A 1 98 ? 10.603 -3.799 -19.199 1.00 81.75 98 ASN A O 1
ATOM 808 N N . THR A 1 99 ? 10.368 -2.463 -17.420 1.00 84.88 99 THR A N 1
ATOM 809 C CA . THR A 1 99 ? 9.704 -3.450 -16.559 1.00 84.88 99 THR A CA 1
ATOM 810 C C . THR A 1 99 ? 8.180 -3.410 -16.699 1.00 84.88 99 THR A C 1
ATOM 812 O O . THR A 1 99 ? 7.609 -2.544 -17.361 1.00 84.88 99 THR A O 1
ATOM 815 N N . VAL A 1 100 ? 7.499 -4.330 -16.015 1.00 81.69 100 VAL A N 1
ATOM 816 C CA . VAL A 1 100 ? 6.043 -4.300 -15.821 1.00 81.69 100 VAL A CA 1
ATOM 817 C C . VAL A 1 100 ? 5.578 -2.985 -15.177 1.00 81.69 100 VAL A C 1
ATOM 819 O O . VAL A 1 100 ? 6.231 -2.466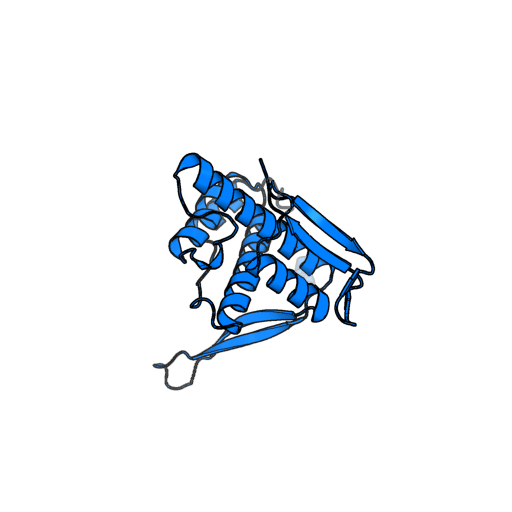 -14.273 1.00 81.69 100 VAL A O 1
ATOM 822 N N . GLY A 1 101 ? 4.456 -2.451 -15.673 1.00 88.00 101 GLY A N 1
ATOM 823 C CA . GLY A 1 101 ? 3.836 -1.205 -15.203 1.00 88.00 101 GLY A CA 1
ATOM 824 C C . GLY A 1 101 ? 2.696 -1.429 -14.205 1.00 88.00 101 GLY A C 1
ATOM 825 O O . GLY A 1 101 ? 2.495 -2.534 -13.698 1.00 88.00 101 GLY A O 1
ATOM 826 N N . MET A 1 102 ? 1.896 -0.392 -13.952 1.00 90.69 102 MET A N 1
ATOM 827 C CA . MET A 1 102 ? 0.847 -0.407 -12.921 1.00 90.69 102 MET A CA 1
ATOM 828 C C . MET A 1 102 ? -0.257 -1.449 -13.165 1.00 90.69 102 MET A C 1
ATOM 830 O O . MET A 1 102 ? -0.828 -1.991 -12.216 1.00 90.69 102 MET A O 1
ATOM 834 N N . HIS A 1 103 ? -0.534 -1.765 -14.435 1.00 90.25 103 HIS A N 1
ATOM 835 C CA . HIS A 1 103 ? -1.522 -2.773 -14.847 1.00 90.25 103 HIS A CA 1
ATOM 836 C C . HIS A 1 103 ? -1.112 -4.204 -14.481 1.00 90.25 103 HIS A C 1
ATOM 838 O O . HIS A 1 103 ? -1.963 -5.084 -14.401 1.00 90.25 103 HIS A O 1
ATOM 844 N N . SER A 1 104 ? 0.169 -4.421 -14.187 1.00 89.75 104 SER A N 1
ATOM 845 C CA . SER A 1 104 ? 0.738 -5.712 -13.792 1.00 89.75 104 SER A CA 1
ATOM 846 C C . SER A 1 104 ? 1.174 -5.711 -12.322 1.00 89.75 104 SER A C 1
ATOM 848 O O . SER A 1 104 ? 2.093 -6.422 -11.934 1.00 89.75 104 SER A O 1
ATOM 850 N N . SER A 1 105 ? 0.522 -4.912 -11.473 1.00 91.00 105 SER A N 1
ATOM 851 C CA . SER A 1 105 ? 0.873 -4.803 -10.048 1.00 91.00 105 SER A CA 1
ATOM 852 C C . SER A 1 105 ? 0.849 -6.137 -9.281 1.00 91.00 105 SER A C 1
ATOM 854 O O . SER A 1 105 ? 1.615 -6.288 -8.332 1.00 91.00 105 SER A O 1
ATOM 856 N N . SER A 1 106 ? 0.050 -7.124 -9.703 1.00 91.94 106 SER A N 1
ATOM 857 C CA . SER A 1 106 ? 0.017 -8.469 -9.105 1.00 91.94 106 SER A CA 1
ATOM 858 C C . SER A 1 106 ? 1.279 -9.296 -9.349 1.00 91.94 106 SER A C 1
ATOM 860 O O . SER A 1 106 ? 1.579 -10.191 -8.570 1.00 91.94 106 SER A O 1
ATOM 862 N N . THR A 1 107 ? 2.059 -9.010 -10.392 1.00 91.81 107 THR A N 1
ATOM 863 C CA . THR A 1 107 ? 3.269 -9.791 -10.697 1.00 91.81 107 THR A CA 1
ATOM 864 C C . THR A 1 107 ? 4.481 -9.347 -9.874 1.00 91.81 107 THR A C 1
ATOM 866 O O . THR A 1 107 ? 5.590 -9.832 -10.092 1.00 91.81 107 THR A O 1
ATOM 869 N N . CYS A 1 108 ? 4.311 -8.386 -8.963 1.00 92.56 108 CYS A N 1
ATOM 870 C CA . CYS A 1 108 ? 5.396 -7.873 -8.137 1.00 92.56 108 CYS A CA 1
ATOM 871 C C . CYS A 1 108 ? 5.840 -8.916 -7.105 1.00 92.56 108 CYS A C 1
ATOM 873 O O . CYS A 1 108 ? 5.028 -9.449 -6.354 1.00 92.56 108 CYS A O 1
ATOM 875 N N . SER A 1 109 ? 7.148 -9.166 -7.023 1.00 93.56 109 SER A N 1
ATOM 876 C CA . SER A 1 109 ? 7.711 -10.062 -6.011 1.00 93.56 109 SER A CA 1
ATOM 877 C C . SER A 1 109 ? 7.800 -9.390 -4.639 1.00 93.56 109 SER A C 1
ATOM 879 O O . SER A 1 109 ? 7.947 -8.169 -4.534 1.00 93.56 109 SER A O 1
ATOM 881 N N . GLU A 1 110 ? 7.810 -10.198 -3.573 1.00 95.31 110 GLU A N 1
ATOM 882 C CA . GLU A 1 110 ? 8.017 -9.720 -2.196 1.00 95.31 110 GLU A CA 1
ATOM 883 C C . GLU A 1 110 ? 9.282 -8.853 -2.091 1.00 95.31 110 GLU A C 1
ATOM 885 O O . GLU A 1 110 ? 9.269 -7.778 -1.490 1.00 95.31 110 GLU A O 1
ATOM 890 N N . GLN A 1 111 ? 10.374 -9.292 -2.726 1.00 95.06 111 GLN A N 1
ATOM 891 C CA . GLN A 1 111 ? 11.646 -8.575 -2.730 1.00 95.06 111 GLN A CA 1
ATOM 892 C C . GLN A 1 111 ? 11.523 -7.196 -3.388 1.00 95.06 111 GLN A C 1
ATOM 894 O O . GLN A 1 111 ? 12.093 -6.227 -2.885 1.00 95.06 111 GLN A O 1
ATOM 899 N N . PHE A 1 112 ? 10.780 -7.093 -4.493 1.00 95.00 112 PHE A N 1
ATOM 900 C CA . PHE A 1 112 ? 10.580 -5.833 -5.199 1.00 95.00 112 PHE A CA 1
ATOM 901 C C . PHE A 1 112 ? 9.797 -4.833 -4.342 1.00 95.00 112 PHE A C 1
ATOM 903 O O . PHE A 1 112 ? 10.243 -3.701 -4.147 1.00 95.00 112 PHE A O 1
ATOM 910 N N . VAL A 1 113 ? 8.670 -5.259 -3.766 1.00 96.19 113 VAL A N 1
ATOM 911 C CA . VAL A 1 113 ? 7.821 -4.381 -2.945 1.00 96.19 113 VAL A CA 1
ATOM 912 C C . VAL A 1 113 ? 8.539 -3.975 -1.654 1.00 96.19 113 VAL A C 1
ATOM 914 O O . VAL A 1 113 ? 8.534 -2.800 -1.284 1.00 96.19 113 VAL A O 1
ATOM 917 N N . ASN A 1 114 ? 9.243 -4.905 -1.000 1.00 97.12 114 ASN A N 1
ATOM 918 C CA . ASN A 1 114 ? 10.056 -4.578 0.170 1.00 97.12 114 ASN A CA 1
ATOM 919 C C . ASN A 1 114 ? 11.218 -3.640 -0.178 1.00 97.12 114 ASN A C 1
ATOM 921 O O . ASN A 1 114 ? 11.534 -2.761 0.625 1.00 97.12 114 ASN A O 1
ATOM 925 N N . ARG A 1 115 ? 11.844 -3.768 -1.357 1.00 96.12 115 ARG A N 1
ATOM 926 C CA . ARG A 1 115 ? 12.856 -2.807 -1.819 1.00 96.12 115 ARG A CA 1
ATOM 927 C C . ARG A 1 115 ? 12.242 -1.422 -2.000 1.00 96.12 115 ARG A C 1
ATOM 929 O O . ARG A 1 115 ? 12.818 -0.459 -1.497 1.00 96.12 115 ARG A O 1
ATOM 936 N N . TYR A 1 116 ? 11.085 -1.318 -2.653 1.00 95.94 116 TYR A N 1
ATOM 937 C CA . TYR A 1 116 ? 10.365 -0.051 -2.799 1.00 95.94 116 TYR A CA 1
ATOM 938 C C . TYR A 1 116 ? 10.122 0.616 -1.438 1.00 95.94 116 TYR A C 1
ATOM 940 O O . TYR A 1 116 ? 10.562 1.745 -1.229 1.00 95.94 116 TYR A O 1
ATOM 948 N N . LEU A 1 117 ? 9.520 -0.106 -0.486 1.00 96.88 117 LEU A N 1
ATOM 949 C CA . LEU A 1 117 ? 9.236 0.408 0.857 1.00 96.88 117 LEU A CA 1
ATOM 950 C C . LEU A 1 117 ? 10.513 0.844 1.590 1.00 96.88 117 LEU A C 1
ATOM 952 O O . LEU A 1 117 ? 10.593 1.953 2.112 1.00 96.88 117 LEU A O 1
ATOM 956 N N . ASN A 1 118 ? 11.524 -0.025 1.631 1.00 96.88 118 ASN A N 1
ATOM 957 C CA . ASN A 1 118 ? 12.665 0.149 2.529 1.00 96.88 118 ASN A CA 1
ATOM 958 C C . ASN A 1 118 ? 13.786 1.034 1.979 1.00 96.88 118 ASN A C 1
ATOM 960 O O . ASN A 1 118 ? 14.630 1.469 2.762 1.00 96.88 118 ASN A O 1
ATOM 964 N N . THR A 1 119 ? 13.817 1.276 0.665 1.00 94.69 119 THR A N 1
ATOM 965 C CA . THR A 1 119 ? 14.878 2.064 0.020 1.00 94.69 119 THR A CA 1
ATOM 966 C C . THR A 1 119 ? 14.336 3.292 -0.693 1.00 94.69 119 THR A C 1
ATOM 968 O O . THR A 1 119 ? 14.767 4.397 -0.389 1.00 94.69 119 THR A O 1
ATOM 971 N N . VAL A 1 120 ? 13.381 3.131 -1.607 1.00 94.94 120 VAL A N 1
ATOM 972 C CA . VAL A 1 120 ? 12.877 4.246 -2.420 1.00 94.94 120 VAL A CA 1
ATOM 973 C C . VAL A 1 120 ? 11.997 5.145 -1.563 1.00 94.94 120 VAL A C 1
ATOM 975 O O . VAL A 1 120 ? 12.320 6.304 -1.321 1.00 94.94 120 VAL A O 1
ATOM 978 N N . LEU A 1 121 ? 10.935 4.576 -0.998 1.00 94.56 121 LEU A N 1
ATOM 979 C CA . LEU A 1 121 ? 9.945 5.333 -0.251 1.00 94.56 121 LEU A CA 1
ATOM 980 C C . LEU A 1 121 ? 10.510 5.904 1.061 1.00 94.56 121 LEU A C 1
ATOM 982 O O . LEU A 1 121 ? 10.204 7.037 1.420 1.00 94.56 121 LEU A O 1
ATOM 986 N N . ALA A 1 122 ? 11.379 5.161 1.750 1.00 93.50 122 ALA A N 1
ATOM 987 C CA . ALA A 1 122 ? 12.079 5.643 2.945 1.00 93.50 122 ALA A CA 1
ATOM 988 C C . ALA A 1 122 ? 13.068 6.796 2.667 1.00 93.50 122 ALA A C 1
ATOM 990 O O . ALA A 1 122 ? 13.460 7.528 3.580 1.00 93.50 122 ALA A O 1
ATOM 991 N N . ASN A 1 123 ? 13.502 6.968 1.417 1.00 91.94 123 ASN A N 1
ATOM 992 C CA . ASN A 1 123 ? 14.321 8.112 1.034 1.00 91.94 123 ASN A CA 1
ATOM 993 C C . ASN A 1 123 ? 13.491 9.347 0.689 1.00 91.94 123 ASN A C 1
ATOM 995 O O . ASN A 1 123 ? 13.958 10.451 0.946 1.00 91.94 123 ASN A O 1
ATOM 999 N N . GLU A 1 124 ? 12.275 9.158 0.183 1.00 91.50 124 GLU A N 1
ATOM 1000 C CA . GLU A 1 124 ? 11.351 10.239 -0.174 1.00 91.50 124 GLU A CA 1
ATOM 1001 C C . GLU A 1 124 ? 10.539 10.799 1.000 1.00 91.50 124 G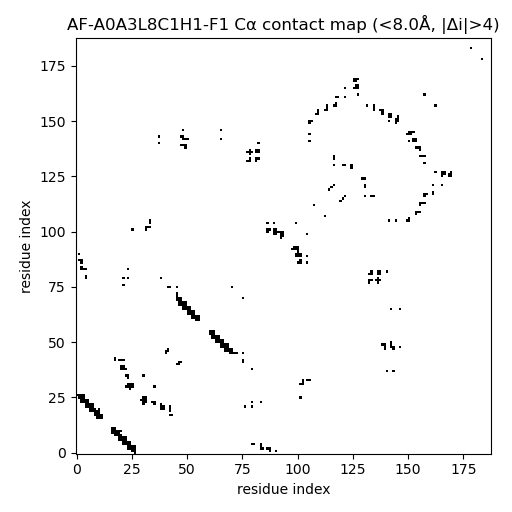LU A C 1
ATOM 1003 O O . GLU A 1 124 ? 10.034 11.914 0.912 1.00 91.50 124 GLU A O 1
ATOM 1008 N N . LEU A 1 125 ? 10.316 10.008 2.052 1.00 91.19 125 LEU A N 1
ATOM 1009 C CA . LEU A 1 125 ? 9.474 10.394 3.185 1.00 91.19 125 LEU A CA 1
ATOM 1010 C C . LEU A 1 125 ? 10.297 10.935 4.360 1.00 91.19 125 LEU A C 1
ATOM 1012 O O . LEU A 1 125 ? 11.371 10.425 4.669 1.00 91.19 125 LEU A O 1
ATOM 1016 N N . ASP A 1 126 ? 9.697 11.871 5.100 1.00 86.25 126 ASP A N 1
ATOM 1017 C CA . ASP A 1 126 ? 10.283 12.462 6.317 1.00 86.25 126 ASP A CA 1
ATOM 1018 C C . ASP A 1 126 ? 9.709 11.887 7.625 1.00 86.25 126 ASP A C 1
ATOM 1020 O O . ASP A 1 126 ? 10.169 12.203 8.724 1.00 86.25 126 ASP A O 1
ATOM 1024 N N . SER A 1 127 ? 8.675 11.041 7.540 1.00 88.31 127 SER A N 1
ATOM 1025 C CA . SER A 1 12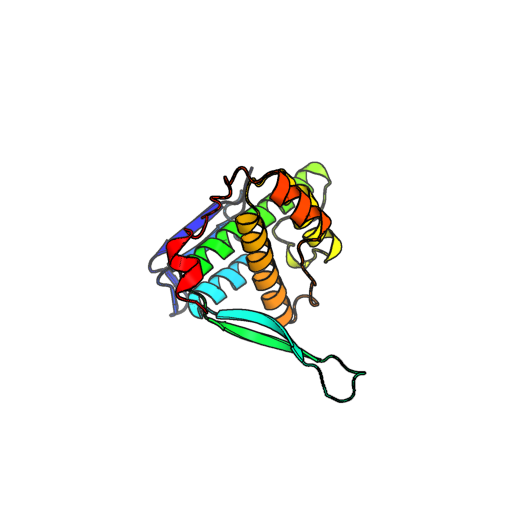7 ? 7.980 10.499 8.713 1.00 88.31 127 SER A CA 1
ATOM 1026 C C . SER A 1 127 ? 7.870 8.979 8.685 1.00 88.31 127 SER A C 1
ATOM 1028 O O . SER A 1 127 ? 7.331 8.402 7.737 1.00 88.31 127 SER A O 1
ATOM 1030 N N . SER A 1 128 ? 8.284 8.338 9.786 1.00 89.69 128 SER A N 1
ATOM 1031 C CA . SER A 1 128 ? 8.104 6.893 10.005 1.00 89.69 128 SER A CA 1
ATOM 1032 C C . SER A 1 128 ? 6.630 6.486 9.955 1.00 89.69 128 SER A C 1
ATOM 1034 O O . SER A 1 128 ? 6.298 5.462 9.370 1.00 89.69 128 SER A O 1
ATOM 1036 N N . THR A 1 129 ? 5.726 7.318 10.483 1.00 91.38 129 THR A N 1
ATOM 1037 C CA . THR A 1 129 ? 4.284 7.012 10.491 1.00 91.38 129 THR A CA 1
ATOM 1038 C C . THR A 1 129 ? 3.694 6.986 9.083 1.00 91.38 129 THR A C 1
ATOM 1040 O O . THR A 1 129 ? 2.779 6.219 8.802 1.00 91.38 129 THR A O 1
ATOM 1043 N N . SER A 1 130 ? 4.226 7.815 8.179 1.00 92.69 130 SER A N 1
ATOM 1044 C CA . SER A 1 130 ? 3.817 7.810 6.773 1.00 92.69 130 SER A CA 1
ATOM 1045 C C . SER A 1 130 ? 4.274 6.519 6.095 1.00 92.69 130 SER A C 1
ATOM 1047 O O . SER A 1 130 ? 3.484 5.849 5.432 1.00 92.69 130 SER A O 1
ATOM 1049 N N . LEU A 1 131 ? 5.523 6.107 6.340 1.00 94.75 131 LEU A N 1
ATOM 1050 C CA . LEU A 1 131 ? 6.061 4.853 5.814 1.00 94.75 131 LEU A CA 1
ATOM 1051 C C . LEU A 1 131 ? 5.264 3.632 6.308 1.00 94.75 131 LEU A C 1
ATOM 1053 O O . LEU A 1 131 ? 4.956 2.737 5.523 1.00 94.75 131 LEU A O 1
ATOM 1057 N N . GLU A 1 132 ? 4.878 3.618 7.584 1.00 95.19 132 GLU A N 1
ATOM 1058 C CA . GLU A 1 132 ? 4.004 2.592 8.167 1.00 95.19 132 GLU A CA 1
ATOM 1059 C C . GLU A 1 132 ? 2.620 2.569 7.512 1.00 95.19 132 GLU A C 1
ATOM 1061 O O . GLU A 1 132 ? 2.128 1.494 7.171 1.00 95.19 132 GLU A O 1
ATOM 1066 N N . ALA A 1 133 ? 2.020 3.734 7.248 1.00 96.06 133 ALA A N 1
ATOM 1067 C CA . ALA A 1 133 ? 0.743 3.822 6.543 1.00 96.06 133 ALA A CA 1
ATOM 1068 C C . ALA A 1 133 ? 0.831 3.297 5.099 1.00 96.06 133 ALA A C 1
ATOM 1070 O O . ALA A 1 133 ? -0.112 2.667 4.612 1.00 96.06 133 ALA A O 1
ATOM 1071 N N . HIS A 1 134 ? 1.952 3.525 4.408 1.00 97.12 134 HIS A N 1
ATOM 1072 C CA . HIS A 1 134 ? 2.202 2.937 3.092 1.00 97.12 134 HIS A CA 1
ATOM 1073 C C . HIS A 1 134 ? 2.364 1.419 3.170 1.00 97.12 134 HIS A C 1
ATOM 1075 O O . HIS A 1 134 ? 1.745 0.706 2.383 1.00 97.12 134 HIS A O 1
ATOM 1081 N N . CYS A 1 135 ? 3.146 0.920 4.131 1.00 97.06 135 CYS A N 1
ATOM 1082 C CA . CYS A 1 135 ? 3.303 -0.515 4.350 1.00 97.06 135 CYS A CA 1
ATOM 1083 C C . CYS A 1 135 ? 1.946 -1.177 4.623 1.00 97.06 135 CYS A C 1
ATOM 1085 O O . CYS A 1 135 ? 1.619 -2.160 3.972 1.00 97.06 135 CYS A O 1
ATOM 1087 N N . ALA A 1 136 ? 1.126 -0.602 5.508 1.00 96.56 136 ALA A N 1
ATOM 1088 C CA . ALA A 1 136 ? -0.204 -1.117 5.824 1.00 96.56 136 ALA A CA 1
ATOM 1089 C C . ALA A 1 136 ? -1.134 -1.135 4.599 1.00 96.56 136 ALA A C 1
ATOM 1091 O O . ALA A 1 136 ? -1.820 -2.127 4.365 1.00 96.56 136 ALA A O 1
ATOM 1092 N N . ALA A 1 137 ? -1.124 -0.074 3.786 1.00 97.38 137 ALA A N 1
ATOM 1093 C CA . ALA A 1 137 ? -1.929 -0.000 2.569 1.00 97.38 137 ALA A CA 1
ATOM 1094 C C . ALA A 1 137 ? -1.525 -1.056 1.527 1.00 97.38 137 ALA A C 1
ATOM 1096 O O . ALA A 1 137 ? -2.394 -1.683 0.921 1.00 97.38 137 ALA A O 1
ATOM 1097 N N . LEU A 1 138 ? -0.217 -1.267 1.325 1.00 97.50 138 LEU A N 1
ATOM 1098 C CA . LEU A 1 138 ? 0.277 -2.291 0.403 1.00 97.50 138 LEU A CA 1
ATOM 1099 C C . LEU A 1 138 ? 0.011 -3.696 0.935 1.00 97.50 138 LEU A C 1
ATOM 1101 O O . LEU A 1 138 ? -0.456 -4.537 0.174 1.00 97.50 138 LEU A O 1
ATOM 1105 N N . SER A 1 139 ? 0.227 -3.942 2.228 1.00 96.62 139 SER A N 1
ATOM 1106 C CA . SER A 1 139 ? -0.124 -5.220 2.848 1.00 96.62 139 SER A CA 1
ATOM 1107 C C . SER A 1 139 ? -1.610 -5.523 2.675 1.00 96.62 139 SER A C 1
ATOM 1109 O O . SER A 1 139 ? -1.947 -6.620 2.258 1.00 96.62 139 SER A O 1
ATOM 1111 N N . ALA A 1 140 ? -2.500 -4.551 2.897 1.00 96.81 140 ALA A N 1
ATOM 1112 C CA . ALA A 1 140 ? -3.935 -4.739 2.692 1.00 96.81 140 ALA A CA 1
ATOM 1113 C C . ALA A 1 140 ? -4.287 -5.082 1.232 1.00 96.81 140 ALA A C 1
ATOM 1115 O O . ALA A 1 140 ? -5.106 -5.967 0.994 1.00 96.81 140 ALA A O 1
ATOM 1116 N N . TYR A 1 141 ? -3.641 -4.432 0.257 1.00 97.44 141 TYR A N 1
ATOM 1117 C CA . TYR A 1 141 ? -3.834 -4.738 -1.162 1.00 97.44 141 TYR A CA 1
ATOM 1118 C C . TYR A 1 141 ? -3.359 -6.153 -1.523 1.00 97.44 141 TYR A C 1
ATOM 1120 O O . TYR A 1 141 ? -4.105 -6.908 -2.140 1.00 97.44 141 TYR A O 1
ATOM 1128 N N . PHE A 1 142 ? -2.147 -6.543 -1.118 1.00 96.94 142 PHE A N 1
ATOM 1129 C CA . PHE A 1 142 ? -1.607 -7.868 -1.442 1.00 96.94 142 PHE A CA 1
ATOM 1130 C C . PHE A 1 142 ? -2.272 -8.999 -0.648 1.00 96.94 142 PHE A C 1
ATOM 1132 O O . PHE A 1 142 ? -2.470 -10.075 -1.200 1.00 96.94 142 PHE A O 1
ATOM 1139 N N . ASN A 1 143 ? -2.712 -8.755 0.588 1.00 95.88 143 ASN A N 1
ATOM 1140 C CA . ASN A 1 143 ? -3.540 -9.705 1.335 1.00 95.88 143 ASN A CA 1
ATOM 1141 C C . ASN A 1 143 ? -4.915 -9.879 0.678 1.00 95.88 143 ASN A C 1
ATOM 1143 O O . ASN A 1 143 ? -5.466 -10.973 0.682 1.00 95.88 143 ASN A O 1
ATOM 1147 N N . TRP A 1 144 ? -5.485 -8.816 0.099 1.00 96.56 144 TRP A N 1
ATOM 1148 C CA . TRP A 1 144 ? -6.708 -8.934 -0.694 1.00 96.56 144 TRP A CA 1
ATOM 1149 C C . TRP A 1 144 ? -6.477 -9.742 -1.979 1.00 96.56 144 TRP A C 1
ATOM 1151 O O . TRP A 1 144 ? -7.326 -10.550 -2.343 1.00 96.56 144 TRP A O 1
ATOM 1161 N N . LEU A 1 145 ? -5.325 -9.585 -2.641 1.00 96.44 145 LEU A N 1
ATOM 1162 C CA . LEU A 1 145 ? -4.960 -10.430 -3.784 1.00 96.44 145 LEU A CA 1
ATOM 1163 C C . LEU A 1 145 ? -4.776 -11.903 -3.387 1.00 96.44 145 LEU A C 1
ATOM 1165 O O . LEU A 1 145 ? -5.173 -12.778 -4.153 1.00 96.44 145 LEU A O 1
ATOM 1169 N N . GLU A 1 146 ? -4.216 -12.174 -2.205 1.00 95.06 146 GLU A N 1
ATOM 1170 C CA . GLU A 1 146 ? -4.125 -13.523 -1.628 1.00 95.06 146 GLU A CA 1
ATOM 1171 C C . GLU A 1 146 ? -5.514 -14.093 -1.324 1.00 95.06 146 GLU A C 1
ATOM 1173 O O . GLU A 1 146 ? -5.813 -15.215 -1.718 1.00 95.06 146 GLU A O 1
ATOM 1178 N N . TYR A 1 147 ? -6.389 -13.301 -0.697 1.00 94.56 147 TYR A N 1
ATOM 1179 C CA . TYR A 1 147 ? -7.774 -13.685 -0.417 1.00 94.56 147 TYR A CA 1
ATOM 1180 C C . TYR A 1 147 ? -8.559 -14.033 -1.690 1.00 94.56 147 TYR A C 1
ATOM 1182 O O . TYR A 1 147 ? -9.384 -14.939 -1.685 1.00 94.56 147 TYR A O 1
ATOM 1190 N N . MET A 1 148 ? -8.296 -13.318 -2.785 1.00 94.94 148 MET A N 1
ATOM 1191 C CA . MET A 1 148 ? -8.895 -13.578 -4.097 1.00 94.94 148 MET A CA 1
ATOM 1192 C C . MET A 1 148 ? -8.176 -14.689 -4.885 1.00 94.94 148 MET A C 1
ATOM 1194 O O . MET A 1 148 ? -8.497 -14.895 -6.053 1.00 94.94 148 MET A O 1
ATOM 1198 N N . GLU A 1 149 ? -7.194 -15.369 -4.281 1.00 93.50 149 GLU A N 1
ATOM 1199 C CA . GLU A 1 149 ? -6.390 -16.444 -4.883 1.00 93.50 149 GLU A CA 1
ATOM 1200 C C . GLU A 1 149 ? -5.612 -16.023 -6.150 1.00 93.50 149 GLU A C 1
ATOM 1202 O O . GLU A 1 149 ? -5.266 -16.844 -6.997 1.00 93.50 149 GLU A O 1
ATOM 1207 N N . ILE A 1 150 ? -5.301 -14.728 -6.292 1.00 94.12 150 ILE A N 1
ATOM 1208 C CA . ILE A 1 150 ? -4.613 -14.170 -7.472 1.00 94.12 150 ILE A CA 1
ATOM 1209 C C . ILE A 1 150 ? -3.093 -14.274 -7.328 1.00 94.12 150 ILE A C 1
ATOM 1211 O O . ILE A 1 150 ? -2.386 -14.559 -8.296 1.00 94.12 150 ILE A O 1
ATOM 1215 N N . THR A 1 151 ? -2.571 -13.997 -6.133 1.00 92.25 151 THR A N 1
ATOM 1216 C CA . THR A 1 151 ? -1.129 -14.008 -5.848 1.00 92.25 151 THR A CA 1
ATOM 1217 C C . THR A 1 151 ? -0.849 -14.690 -4.519 1.00 92.25 151 THR A C 1
ATOM 1219 O O . THR A 1 151 ? -1.643 -14.530 -3.593 1.00 92.25 151 THR A O 1
ATOM 1222 N N . PRO A 1 152 ? 0.295 -15.377 -4.365 1.00 91.06 152 PRO A N 1
ATOM 1223 C CA . PRO A 1 152 ? 0.701 -15.868 -3.058 1.00 91.06 152 PRO A CA 1
ATOM 1224 C C . PRO A 1 152 ? 0.947 -14.704 -2.091 1.00 91.06 152 PRO A C 1
ATOM 1226 O O . PRO A 1 152 ? 1.232 -13.575 -2.504 1.00 91.06 152 PRO A O 1
ATOM 1229 N N . LYS A 1 153 ? 0.894 -15.011 -0.795 1.00 89.31 153 LYS A N 1
ATOM 1230 C CA . LYS A 1 153 ? 1.210 -14.077 0.285 1.00 89.31 153 LYS A CA 1
ATOM 1231 C C . LYS A 1 153 ? 2.543 -13.364 0.057 1.00 89.31 153 LYS A C 1
ATOM 1233 O O . LYS A 1 153 ? 3.563 -14.009 -0.191 1.00 89.31 153 LYS A O 1
ATOM 1238 N N . LEU A 1 154 ? 2.552 -12.047 0.260 1.00 93.50 154 LEU A N 1
ATOM 1239 C CA . LEU A 1 154 ? 3.779 -11.254 0.340 1.00 93.50 154 LEU A CA 1
ATOM 1240 C C . LEU A 1 154 ? 4.032 -10.813 1.784 1.00 93.50 154 LEU A C 1
ATOM 1242 O O . LEU A 1 154 ? 3.209 -10.128 2.390 1.00 93.50 154 LEU A O 1
ATOM 1246 N N . ASN A 1 155 ? 5.201 -11.140 2.336 1.00 92.69 155 ASN A N 1
ATOM 1247 C CA . ASN A 1 155 ? 5.595 -10.690 3.671 1.00 92.69 155 ASN A CA 1
ATOM 1248 C C . ASN A 1 155 ? 6.221 -9.295 3.599 1.00 92.69 155 ASN A C 1
ATOM 1250 O O . ASN A 1 155 ? 7.443 -9.114 3.563 1.00 92.69 155 ASN A O 1
ATOM 1254 N N . LEU A 1 156 ? 5.358 -8.283 3.575 1.00 95.12 156 LEU A N 1
ATOM 1255 C CA . LEU A 1 156 ? 5.778 -6.887 3.548 1.00 95.12 156 LEU A CA 1
ATOM 1256 C C . LEU A 1 156 ? 6.103 -6.394 4.955 1.00 95.12 156 LEU A C 1
ATOM 1258 O O . LEU A 1 156 ? 5.304 -6.534 5.882 1.00 95.12 156 LEU A O 1
ATOM 1262 N N . ARG A 1 157 ? 7.291 -5.812 5.125 1.00 94.69 157 ARG A N 1
ATOM 1263 C CA . ARG A 1 157 ? 7.733 -5.274 6.415 1.00 94.69 157 ARG A CA 1
ATOM 1264 C C . ARG A 1 157 ? 8.754 -4.166 6.250 1.00 94.69 157 ARG A C 1
ATOM 1266 O O . ARG A 1 157 ? 9.600 -4.190 5.357 1.00 94.69 157 ARG A O 1
ATOM 1273 N N . ILE A 1 158 ? 8.730 -3.239 7.200 1.00 95.00 158 ILE A N 1
ATOM 1274 C CA . ILE A 1 158 ? 9.774 -2.228 7.327 1.00 95.00 158 ILE A CA 1
ATOM 1275 C C . ILE A 1 158 ? 10.940 -2.830 8.115 1.00 95.00 158 ILE A C 1
ATOM 1277 O O . ILE A 1 158 ? 10.797 -3.272 9.263 1.00 95.00 158 ILE A O 1
ATOM 1281 N N . TYR A 1 159 ? 12.116 -2.852 7.502 1.00 94.69 159 TYR A N 1
ATOM 1282 C CA . TYR A 1 159 ? 13.324 -3.385 8.106 1.00 94.69 159 TYR A CA 1
ATOM 1283 C C . TYR A 1 159 ? 13.772 -2.548 9.299 1.00 94.69 159 TYR A C 1
ATOM 1285 O O . TYR A 1 159 ? 13.487 -1.356 9.427 1.00 94.69 159 TYR A O 1
ATOM 1293 N N . ARG A 1 160 ? 14.496 -3.196 10.214 1.00 93.06 160 ARG A N 1
ATOM 1294 C CA . ARG A 1 160 ? 15.046 -2.538 11.405 1.00 93.06 160 ARG A CA 1
ATOM 1295 C C . ARG A 1 160 ? 15.942 -1.354 11.032 1.00 93.06 160 ARG A C 1
ATOM 1297 O O . ARG A 1 160 ? 15.815 -0.296 11.636 1.0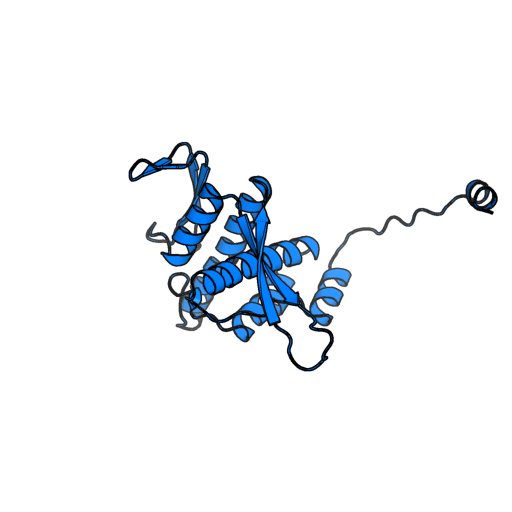0 93.06 160 ARG A O 1
ATOM 1304 N N . THR A 1 161 ? 16.806 -1.529 10.036 1.00 93.00 161 THR A N 1
ATOM 1305 C CA . THR A 1 161 ? 17.727 -0.493 9.548 1.00 93.00 161 THR A CA 1
ATOM 1306 C C . THR A 1 161 ? 16.974 0.708 8.983 1.00 93.00 161 THR A C 1
ATOM 1308 O O . THR A 1 161 ? 17.272 1.844 9.335 1.00 93.00 161 THR A O 1
ATOM 1311 N N . THR A 1 162 ? 15.931 0.467 8.188 1.00 92.56 162 THR A N 1
ATOM 1312 C CA . THR A 1 162 ? 15.071 1.524 7.648 1.00 92.56 162 THR A CA 1
ATOM 1313 C C . THR A 1 162 ? 14.335 2.277 8.754 1.00 92.56 162 THR A C 1
ATOM 1315 O O . THR A 1 162 ? 14.291 3.502 8.722 1.00 92.56 162 THR A O 1
ATOM 1318 N N . ARG A 1 163 ? 13.818 1.583 9.779 1.00 90.75 163 ARG A N 1
ATOM 1319 C CA . ARG A 1 163 ? 13.199 2.246 10.943 1.00 90.75 163 ARG A CA 1
ATOM 1320 C C . ARG A 1 163 ? 14.175 3.170 11.670 1.00 90.75 163 ARG A C 1
ATOM 1322 O O . ARG A 1 163 ? 13.802 4.283 12.019 1.00 90.75 163 ARG A O 1
ATOM 1329 N N . GLN A 1 164 ? 15.422 2.738 11.859 1.00 89.19 164 GLN A N 1
ATOM 1330 C CA . GLN A 1 164 ? 16.464 3.565 12.479 1.00 89.19 164 GLN A CA 1
ATOM 1331 C C . GLN A 1 164 ? 16.791 4.805 11.636 1.00 89.19 164 GLN A C 1
ATOM 1333 O O . GLN A 1 164 ? 16.862 5.903 12.178 1.00 89.19 164 GLN A O 1
ATOM 1338 N N . LEU A 1 165 ? 16.916 4.641 10.317 1.00 89.62 165 LEU A N 1
ATOM 1339 C CA . LEU A 1 165 ? 17.145 5.744 9.381 1.00 89.62 165 LEU A CA 1
ATOM 1340 C C . LEU A 1 165 ? 15.986 6.752 9.393 1.00 89.62 165 LEU A C 1
ATOM 1342 O O . LEU A 1 165 ? 16.202 7.961 9.428 1.00 89.62 165 LEU A O 1
ATOM 1346 N N . MET A 1 166 ? 14.744 6.269 9.397 1.00 88.69 166 MET A N 1
ATOM 1347 C CA . MET A 1 166 ? 13.562 7.130 9.469 1.00 88.69 166 MET A CA 1
ATOM 1348 C C . MET A 1 166 ? 13.459 7.858 10.807 1.00 88.69 166 MET A C 1
ATOM 1350 O O . MET A 1 166 ? 13.041 9.013 10.846 1.00 88.69 166 MET A O 1
ATOM 1354 N N . PHE A 1 167 ? 13.867 7.206 11.897 1.00 84.31 167 PHE A N 1
ATOM 1355 C CA . PHE A 1 167 ? 13.931 7.831 13.212 1.00 84.31 167 PHE A CA 1
ATOM 1356 C C . PHE A 1 167 ? 14.956 8.968 13.238 1.00 84.31 167 PHE A C 1
ATOM 1358 O O . PHE A 1 167 ? 14.627 10.060 13.685 1.00 84.31 167 PHE A O 1
ATOM 1365 N N . SER A 1 168 ? 16.157 8.758 12.687 1.00 83.06 168 SER A N 1
ATOM 1366 C CA . SER A 1 168 ? 17.184 9.807 12.639 1.00 83.06 168 SER A CA 1
ATOM 1367 C C . SER A 1 168 ? 16.818 10.975 11.719 1.00 83.06 168 SER A C 1
ATOM 1369 O O . SER A 1 168 ? 17.263 12.092 11.955 1.00 83.06 168 SER A O 1
ATOM 1371 N N . LYS A 1 169 ? 16.018 10.736 10.670 1.00 82.00 169 LYS A N 1
ATOM 1372 C CA . LYS A 1 169 ? 15.498 11.798 9.790 1.00 82.00 169 LYS A CA 1
ATOM 1373 C C . LYS A 1 169 ? 14.355 12.592 10.418 1.00 82.00 169 LYS A C 1
ATOM 1375 O O . LYS A 1 169 ? 14.142 13.746 10.053 1.00 82.00 169 LYS A O 1
ATOM 1380 N N . SER A 1 170 ? 13.591 11.981 11.320 1.00 76.00 170 SER A N 1
ATOM 1381 C CA . SER A 1 170 ? 12.407 12.621 11.875 1.00 76.00 170 SER A CA 1
ATOM 1382 C C . SER A 1 170 ? 12.809 13.791 12.772 1.00 76.00 170 SER A C 1
ATOM 1384 O O . SER A 1 170 ? 13.328 13.605 13.865 1.00 76.00 170 SER A O 1
ATOM 1386 N N . GLN A 1 171 ? 12.507 15.014 12.337 1.00 66.38 171 GLN A N 1
ATOM 1387 C CA . GLN A 1 171 ? 12.756 16.243 13.103 1.00 66.38 171 GLN A CA 1
ATOM 1388 C C . GLN A 1 171 ? 11.784 16.441 14.282 1.00 66.38 171 GLN A C 1
ATOM 1390 O O . GLN A 1 171 ? 11.686 17.539 14.831 1.00 66.38 171 GLN A O 1
ATOM 1395 N N . LYS A 1 172 ? 11.018 15.414 14.678 1.00 63.88 172 LYS A N 1
ATOM 1396 C CA . LYS A 1 172 ? 10.102 15.530 15.815 1.00 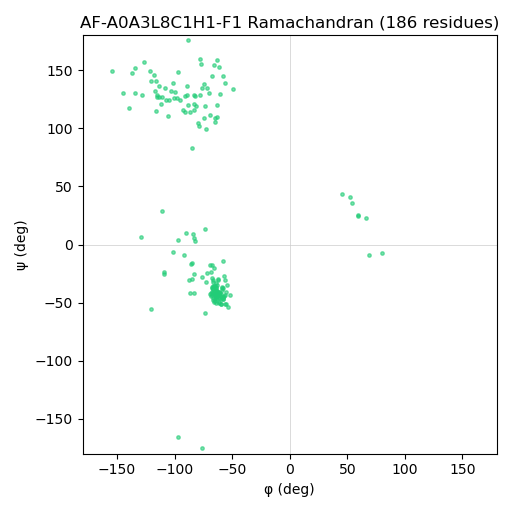63.88 172 LYS A CA 1
ATOM 1397 C C . LYS A 1 172 ? 10.915 15.759 17.084 1.00 63.88 172 LYS A C 1
ATOM 1399 O O . LYS A 1 172 ? 11.581 14.859 17.585 1.00 63.88 172 LYS A O 1
ATOM 1404 N N . GLN A 1 173 ? 10.831 16.974 17.613 1.00 57.78 173 GLN A N 1
ATOM 1405 C CA . GLN A 1 173 ? 11.433 17.330 18.886 1.00 57.78 173 GLN A CA 1
ATOM 1406 C C . GLN A 1 173 ? 10.770 16.489 19.981 1.00 57.78 173 GLN A C 1
ATOM 1408 O O . GLN A 1 173 ? 9.585 16.649 20.277 1.00 57.78 173 GLN A O 1
ATOM 1413 N N . HIS A 1 174 ? 11.515 15.540 20.546 1.00 61.03 174 HIS A N 1
ATOM 1414 C CA . HIS A 1 174 ? 11.031 14.743 21.664 1.00 61.03 174 HIS A CA 1
ATOM 1415 C C . HIS A 1 174 ? 10.835 15.666 22.869 1.00 61.03 174 HIS A C 1
ATOM 1417 O O . HIS A 1 174 ? 11.797 16.110 23.494 1.00 61.03 174 HIS A O 1
ATOM 1423 N N . TYR A 1 175 ? 9.580 15.980 23.181 1.00 60.56 175 TYR A N 1
ATOM 1424 C CA . TYR A 1 175 ? 9.232 16.688 24.403 1.00 60.56 175 TYR A CA 1
ATOM 1425 C C . TYR A 1 175 ? 9.397 15.726 25.582 1.00 60.56 175 TYR A C 1
ATOM 1427 O O . TYR A 1 175 ? 8.559 14.859 25.825 1.00 60.56 175 TYR A O 1
ATOM 1435 N N . ILE A 1 176 ? 10.524 15.839 26.283 1.00 70.81 176 ILE A N 1
ATOM 1436 C CA . ILE A 1 176 ? 10.775 15.090 27.513 1.00 70.81 176 ILE A CA 1
ATOM 1437 C C . ILE A 1 176 ? 10.008 15.797 28.636 1.00 70.81 176 ILE A C 1
ATOM 1439 O O . ILE A 1 176 ? 10.447 16.834 29.136 1.00 70.81 176 ILE A O 1
ATOM 1443 N N . GLN A 1 177 ? 8.852 15.255 29.034 1.00 67.50 177 GLN A N 1
ATOM 1444 C CA . GLN A 1 177 ? 8.169 15.695 30.252 1.00 67.50 177 GLN A CA 1
ATOM 1445 C C . GLN A 1 177 ? 8.906 15.151 31.471 1.00 67.50 177 GLN A C 1
ATOM 1447 O O . GLN A 1 177 ? 8.855 13.961 31.776 1.00 67.50 177 GLN A O 1
ATOM 1452 N N . TYR A 1 178 ? 9.576 16.036 32.200 1.00 73.62 178 TYR A N 1
ATOM 1453 C CA . TYR A 1 178 ? 10.054 15.708 33.532 1.00 73.62 178 TYR A CA 1
ATOM 1454 C C . TYR A 1 178 ? 8.865 15.679 34.492 1.00 73.62 178 TYR A C 1
ATOM 1456 O O . TYR A 1 178 ? 8.205 16.695 34.704 1.00 73.62 178 TYR A O 1
ATOM 1464 N N . VAL A 1 179 ? 8.617 14.527 35.117 1.00 75.12 179 VAL A N 1
ATOM 1465 C CA . VAL A 1 179 ? 7.718 14.452 36.275 1.00 75.12 179 VAL A CA 1
ATOM 1466 C C . VAL A 1 179 ? 8.343 15.284 37.394 1.00 75.12 179 VAL A C 1
ATOM 1468 O O . VAL A 1 179 ? 9.489 15.026 37.804 1.00 75.12 179 VAL A O 1
ATOM 1471 N N . SER A 1 180 ? 7.614 16.306 37.854 1.00 75.94 180 SER A N 1
ATOM 1472 C CA . SER A 1 180 ? 8.081 17.192 38.921 1.00 75.94 180 SER A CA 1
ATOM 1473 C C . SER A 1 180 ? 8.312 16.394 40.209 1.00 75.94 180 SER A C 1
ATOM 1475 O O . SER A 1 180 ? 7.706 15.347 40.437 1.00 75.94 180 SER A O 1
ATOM 1477 N N . ARG A 1 181 ? 9.225 16.875 41.061 1.00 71.06 181 ARG A N 1
ATOM 1478 C CA . ARG A 1 181 ? 9.620 16.180 42.299 1.00 71.06 181 ARG A CA 1
ATOM 1479 C C . ARG A 1 181 ? 8.430 15.883 43.222 1.00 71.06 181 ARG A C 1
ATOM 1481 O O . ARG A 1 181 ? 8.463 14.876 43.915 1.00 71.06 181 ARG A O 1
ATOM 1488 N N . TYR A 1 182 ? 7.405 16.734 43.191 1.00 74.81 182 TYR A N 1
ATOM 1489 C CA . TYR A 1 182 ? 6.177 16.595 43.972 1.00 74.81 182 TYR A CA 1
ATOM 1490 C C . TYR A 1 182 ? 5.389 15.334 43.581 1.00 74.81 182 TYR A C 1
ATOM 1492 O O . TYR A 1 182 ? 5.129 14.488 44.427 1.00 74.81 182 TYR A O 1
ATOM 1500 N N . TRP A 1 183 ? 5.140 15.136 42.284 1.00 71.50 183 TRP A N 1
ATOM 1501 C CA . TRP A 1 183 ? 4.366 13.998 41.767 1.00 71.50 183 TRP A CA 1
ATOM 1502 C C . TRP A 1 183 ? 5.068 12.638 41.906 1.00 71.50 183 TRP A C 1
ATOM 1504 O O . TRP A 1 183 ? 4.420 11.600 41.835 1.00 71.50 183 TRP A O 1
ATOM 1514 N N . ARG A 1 184 ? 6.391 12.607 42.122 1.00 68.00 184 ARG A N 1
ATOM 1515 C CA . ARG A 1 184 ? 7.116 11.345 42.377 1.00 68.00 184 ARG A CA 1
ATOM 1516 C C . ARG A 1 184 ? 6.822 10.750 43.753 1.00 68.00 184 ARG A C 1
ATOM 1518 O O . ARG A 1 184 ? 7.029 9.557 43.926 1.00 68.00 184 ARG A O 1
ATOM 1525 N N . LEU A 1 185 ? 6.407 11.575 44.715 1.00 73.81 185 LEU A N 1
ATOM 1526 C CA . LEU A 1 185 ? 6.154 11.146 46.094 1.00 73.81 185 LEU A CA 1
ATOM 1527 C C . LEU A 1 185 ? 4.743 10.578 46.293 1.00 73.81 185 LEU A C 1
ATOM 1529 O O . LEU A 1 185 ? 4.515 9.918 47.292 1.00 73.81 185 LEU A O 1
ATOM 1533 N N . GLU A 1 186 ? 3.824 10.819 45.357 1.00 70.06 186 GLU A N 1
ATOM 1534 C CA . GLU A 1 186 ? 2.422 10.377 45.439 1.00 70.06 186 GLU A CA 1
ATOM 1535 C C . GLU A 1 186 ? 2.186 9.000 44.783 1.00 70.06 186 GLU A C 1
ATOM 1537 O O . GLU A 1 186 ? 1.117 8.416 44.912 1.00 70.06 186 GLU A O 1
ATOM 1542 N N . LEU A 1 187 ? 3.190 8.474 44.070 1.00 58.25 187 LEU A N 1
ATOM 1543 C CA . LEU A 1 187 ? 3.161 7.166 43.399 1.00 58.25 187 LEU A CA 1
ATOM 1544 C C . LEU A 1 187 ? 3.825 6.036 44.215 1.00 58.25 187 LEU A C 1
ATOM 1546 O O . LEU A 1 187 ? 3.955 4.923 43.702 1.00 58.25 187 LEU A O 1
ATOM 1550 N N . LEU A 1 188 ? 4.272 6.327 45.442 1.00 49.66 188 LEU A N 1
ATOM 1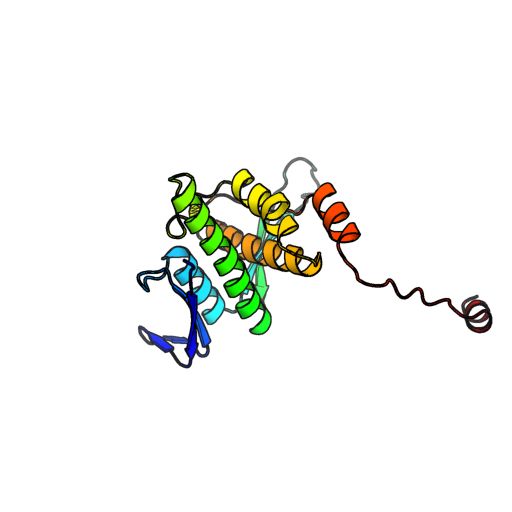551 C CA . LEU A 1 188 ? 4.768 5.358 46.429 1.00 49.66 188 LEU A CA 1
ATOM 1552 C C . LEU A 1 188 ? 3.712 5.148 47.513 1.00 49.66 188 LEU A C 1
ATOM 1554 O O . LEU A 1 188 ? 3.549 3.981 47.928 1.00 49.66 188 LEU A O 1
#